Protein AF-A0A1G0Z027-F1 (afdb_monomer)

Secondary structure (DSSP, 8-state):
--PPPP-HHHHHHHHHHHHTTT-TTTTT---SS----TT----PPPGGGHHHHHHHHHHHHHHHTTTS-HHHHHHHHHHHHHHH--SSS-HHHHHHHHHHHHHHHTTPPPPP--GGGHHHHHHHHHHHTT-THHHHHHHHHHHHHHHHHHHHHTT----THHHHHHHHHHHHHHHSTTB-HHHHHHHHT--HHHHHHHHHHHHHTTSEEEES-TTT-EEEE----------

pLDDT: mean 88.72, std 13.77, range [36.31, 98.56]

Structure (mmCIF, N/CA/C/O backbone):
data_AF-A0A1G0Z027-F1
#
_entry.id   AF-A0A1G0Z027-F1
#
loop_
_atom_site.group_PDB
_atom_site.id
_atom_site.type_symbol
_atom_site.label_atom_id
_atom_site.label_alt_id
_atom_site.label_comp_id
_atom_site.label_asym_id
_atom_site.label_entity_id
_atom_site.label_seq_id
_atom_site.pdbx_PDB_ins_code
_atom_site.Cartn_x
_atom_site.Cartn_y
_atom_site.Cartn_z
_atom_site.occupancy
_atom_site.B_iso_or_equiv
_atom_site.auth_seq_id
_atom_site.auth_comp_id
_atom_site.auth_asym_id
_atom_site.auth_atom_id
_atom_site.pdbx_PDB_model_num
ATOM 1 N N . MET A 1 1 ? -16.099 -7.302 -15.327 1.00 45.34 1 MET A N 1
ATOM 2 C CA . MET A 1 1 ? -16.696 -7.605 -14.003 1.00 45.34 1 MET A CA 1
ATOM 3 C C . MET A 1 1 ? -16.958 -6.297 -13.264 1.00 45.34 1 MET A C 1
ATOM 5 O O . MET A 1 1 ? -16.050 -5.482 -13.181 1.00 45.34 1 MET A O 1
ATOM 9 N N . LYS A 1 2 ? -18.174 -6.045 -12.756 1.00 53.00 2 LYS A N 1
ATOM 10 C CA . LYS A 1 2 ? -18.404 -4.915 -11.836 1.00 53.00 2 LYS A CA 1
ATOM 11 C C . LYS A 1 2 ? -17.861 -5.318 -10.467 1.00 53.00 2 LYS A C 1
ATOM 13 O O . LYS A 1 2 ? -18.430 -6.191 -9.820 1.00 53.00 2 LYS A O 1
ATOM 18 N N . HIS A 1 3 ? -16.749 -4.727 -10.047 1.00 69.56 3 HIS A N 1
ATOM 19 C CA . HIS A 1 3 ? -16.228 -4.983 -8.712 1.00 69.56 3 HIS A CA 1
ATOM 20 C C . HIS A 1 3 ? -17.126 -4.330 -7.654 1.00 69.56 3 HIS A C 1
ATOM 22 O O . HIS A 1 3 ? -17.478 -3.158 -7.779 1.00 69.56 3 HIS A O 1
ATOM 28 N N . ARG A 1 4 ? -17.473 -5.081 -6.602 1.00 86.69 4 ARG A N 1
ATOM 29 C CA . ARG A 1 4 ? -18.125 -4.543 -5.398 1.00 86.69 4 ARG A CA 1
ATOM 30 C C . ARG A 1 4 ? -17.244 -3.444 -4.784 1.00 86.69 4 ARG A C 1
ATOM 32 O O . ARG A 1 4 ? -16.017 -3.574 -4.788 1.00 86.69 4 ARG A O 1
ATOM 39 N N . ASN A 1 5 ? -17.859 -2.388 -4.253 1.00 90.38 5 ASN A N 1
ATOM 40 C CA . ASN A 1 5 ? -17.149 -1.320 -3.545 1.00 90.38 5 ASN A CA 1
ATOM 41 C C . ASN A 1 5 ? -16.501 -1.843 -2.255 1.00 90.38 5 ASN A C 1
ATOM 43 O O . ASN A 1 5 ? -17.119 -2.619 -1.526 1.00 90.38 5 ASN A O 1
ATOM 47 N N . VAL A 1 6 ? -15.278 -1.387 -1.976 1.00 93.69 6 VAL A N 1
ATOM 48 C CA . VAL A 1 6 ? -14.582 -1.653 -0.707 1.00 93.69 6 VAL A CA 1
ATOM 49 C C . VAL A 1 6 ? -15.209 -0.795 0.389 1.00 93.69 6 VAL A C 1
ATOM 51 O O . VAL A 1 6 ? -15.387 0.412 0.200 1.00 93.69 6 VAL A O 1
ATOM 54 N N . THR A 1 7 ? -15.546 -1.405 1.524 1.00 96.75 7 THR A N 1
ATOM 55 C CA . THR A 1 7 ? -16.129 -0.721 2.688 1.00 96.75 7 THR A CA 1
ATOM 56 C C . THR A 1 7 ? -15.179 -0.729 3.885 1.00 96.75 7 THR A C 1
ATOM 58 O O . THR A 1 7 ? -14.191 -1.463 3.916 1.00 96.75 7 THR A O 1
ATOM 61 N N . LEU A 1 8 ? -15.489 0.072 4.911 1.00 97.31 8 LEU A N 1
ATOM 62 C CA . LEU A 1 8 ? -14.759 0.019 6.181 1.00 97.31 8 LEU A CA 1
ATOM 63 C C . LEU A 1 8 ? -14.854 -1.370 6.833 1.00 97.31 8 LEU A C 1
ATOM 65 O O . LEU A 1 8 ? -13.859 -1.874 7.341 1.00 97.31 8 LEU A O 1
ATOM 69 N N . ASP A 1 9 ? -16.020 -2.014 6.769 1.00 97.81 9 ASP A N 1
ATOM 70 C CA . ASP A 1 9 ? -16.223 -3.371 7.286 1.00 97.81 9 ASP A CA 1
ATOM 71 C C . ASP A 1 9 ? -15.284 -4.393 6.620 1.00 97.81 9 ASP A C 1
ATOM 73 O O . ASP A 1 9 ? -14.694 -5.225 7.308 1.00 97.81 9 ASP A O 1
ATOM 77 N N . ASP A 1 10 ? -15.037 -4.275 5.310 1.00 97.38 10 ASP A N 1
ATOM 78 C CA . ASP A 1 10 ? -14.064 -5.131 4.620 1.00 97.38 10 ASP A CA 1
ATOM 79 C C . ASP A 1 10 ? -12.645 -4.949 5.198 1.00 97.38 10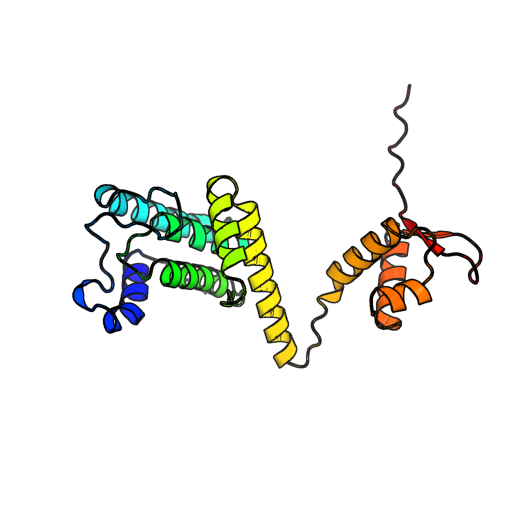 ASP A C 1
ATOM 81 O O . ASP A 1 10 ? -11.927 -5.927 5.415 1.00 97.38 10 ASP A O 1
ATOM 85 N N . VAL A 1 11 ? -12.248 -3.714 5.531 1.00 98.12 11 VAL A N 1
ATOM 86 C CA . VAL A 1 11 ? -10.953 -3.423 6.177 1.00 98.12 11 VAL A CA 1
ATOM 87 C C . VAL A 1 11 ? -10.870 -4.049 7.573 1.00 98.12 11 VAL A C 1
ATOM 89 O O . VAL A 1 11 ? -9.851 -4.655 7.923 1.00 98.12 11 VAL A O 1
ATOM 92 N N . LEU A 1 12 ? -11.933 -3.932 8.374 1.00 98.31 12 LEU A N 1
ATOM 93 C CA . LEU A 1 12 ? -11.998 -4.525 9.713 1.00 98.31 12 LEU A CA 1
ATOM 94 C C . LEU A 1 12 ? -11.931 -6.056 9.644 1.00 98.31 12 LEU A C 1
ATOM 96 O O . LEU A 1 12 ? -11.198 -6.675 10.419 1.00 98.31 12 LEU A O 1
ATOM 100 N N . LYS A 1 13 ? -12.615 -6.667 8.672 1.00 98.06 13 LYS A N 1
ATOM 101 C CA . LYS A 1 13 ? -12.563 -8.110 8.406 1.00 98.06 13 LYS A CA 1
ATOM 102 C C . LYS A 1 13 ? -11.166 -8.563 8.003 1.00 98.06 13 LYS A C 1
ATOM 104 O O . LYS A 1 13 ? -10.668 -9.527 8.577 1.00 98.06 13 LYS A O 1
ATOM 109 N N . ILE A 1 14 ? -10.496 -7.847 7.096 1.00 97.56 14 ILE A N 1
ATOM 110 C CA . ILE A 1 14 ? -9.103 -8.137 6.711 1.00 97.56 14 ILE A CA 1
ATOM 111 C C . ILE A 1 14 ? -8.195 -8.155 7.943 1.00 97.56 14 ILE A C 1
ATOM 113 O O . ILE A 1 14 ? -7.407 -9.086 8.115 1.00 97.56 14 ILE A O 1
ATOM 117 N N . HIS A 1 15 ? -8.313 -7.151 8.815 1.00 98.56 15 HIS A N 1
ATOM 118 C CA . HIS A 1 15 ? -7.546 -7.109 10.056 1.00 98.56 15 HIS A CA 1
ATOM 119 C C . HIS A 1 15 ? -7.887 -8.293 10.975 1.00 98.56 15 HIS A C 1
ATOM 121 O O . HIS A 1 15 ? -6.988 -8.963 11.485 1.00 98.56 15 HIS A O 1
ATOM 127 N N . ASN A 1 16 ? -9.177 -8.599 11.147 1.00 98.06 16 ASN A N 1
ATOM 128 C CA . ASN A 1 16 ? -9.638 -9.693 11.997 1.00 98.06 16 ASN A CA 1
ATOM 129 C C . ASN A 1 16 ? -9.082 -11.060 11.560 1.00 98.06 16 ASN A C 1
ATOM 131 O O . ASN A 1 16 ? -8.617 -11.821 12.411 1.00 98.06 16 ASN A O 1
ATOM 135 N N . LEU A 1 17 ? -9.054 -11.339 10.250 1.00 96.94 17 LEU A N 1
ATOM 136 C CA . LEU A 1 17 ? -8.641 -12.631 9.687 1.00 96.94 17 LEU A CA 1
ATOM 137 C C . LEU A 1 17 ? -7.279 -13.105 10.203 1.00 96.94 17 LEU A C 1
ATOM 139 O O . LEU A 1 17 ? -7.140 -14.272 10.579 1.00 96.94 17 LEU A O 1
ATOM 143 N N . PHE A 1 18 ? -6.287 -12.210 10.242 1.00 96.31 18 PHE A N 1
ATOM 144 C CA . PHE A 1 18 ? -4.947 -12.561 10.710 1.00 96.31 18 PHE A CA 1
ATOM 145 C C . PHE A 1 18 ? -4.710 -12.185 12.174 1.00 96.31 18 PHE A C 1
ATOM 147 O O . PHE A 1 18 ? -3.991 -12.903 12.869 1.00 96.31 18 PHE A O 1
ATOM 154 N N . TYR A 1 19 ? -5.286 -11.081 12.662 1.00 97.50 19 TYR A N 1
ATOM 155 C CA . TYR A 1 19 ? -4.918 -10.543 13.972 1.00 97.50 19 TYR A CA 1
ATOM 156 C C . TYR A 1 19 ? -5.622 -11.246 15.134 1.00 97.50 19 TYR A C 1
ATOM 158 O O . TYR A 1 19 ? -5.083 -11.267 16.237 1.00 97.50 19 TYR A O 1
ATOM 166 N N . ARG A 1 20 ? -6.755 -11.924 14.896 1.00 96.19 20 ARG A N 1
ATOM 167 C CA . ARG A 1 20 ? -7.469 -12.692 15.938 1.00 96.19 20 ARG A CA 1
ATOM 168 C C . ARG A 1 20 ? -6.611 -13.752 16.627 1.00 96.19 20 ARG A C 1
ATOM 170 O O . ARG A 1 20 ? -6.853 -14.060 17.785 1.00 96.19 20 ARG A O 1
ATOM 177 N N . ARG A 1 21 ? -5.609 -14.296 15.923 1.00 93.25 21 ARG A N 1
ATOM 178 C CA . ARG A 1 21 ? -4.657 -15.279 16.471 1.00 93.25 21 ARG A CA 1
ATOM 179 C C . ARG A 1 21 ? -3.616 -14.646 17.395 1.00 93.25 21 ARG A C 1
ATOM 181 O O . ARG A 1 21 ? -3.016 -15.347 18.194 1.00 93.25 21 ARG A O 1
ATOM 188 N N . THR A 1 22 ? -3.380 -13.344 17.252 1.00 94.56 22 THR A N 1
ATOM 189 C CA . THR A 1 22 ? -2.436 -12.579 18.074 1.00 94.56 22 THR A CA 1
ATOM 190 C C . THR A 1 22 ? -3.147 -11.933 19.257 1.00 94.56 22 THR A C 1
ATOM 192 O O . THR A 1 22 ? -2.665 -12.009 20.379 1.00 94.56 22 THR A O 1
ATOM 195 N N . ASN A 1 23 ? -4.293 -11.296 19.017 1.00 95.50 23 ASN A N 1
ATOM 196 C CA . ASN A 1 23 ? -5.105 -10.677 20.054 1.00 95.50 23 ASN A CA 1
ATOM 197 C C . ASN A 1 23 ? -6.571 -10.663 19.608 1.00 95.50 23 ASN A C 1
ATOM 199 O O . ASN A 1 23 ? -6.974 -9.835 18.788 1.00 95.50 23 ASN A O 1
ATOM 203 N N . PHE A 1 24 ? -7.357 -11.591 20.152 1.00 95.38 24 PHE A N 1
ATOM 204 C CA . PHE A 1 24 ? -8.773 -11.747 19.823 1.00 95.38 24 PHE A CA 1
ATOM 205 C C . PHE A 1 24 ? -9.588 -10.486 20.144 1.00 95.38 24 PHE A C 1
ATOM 207 O O . PHE A 1 24 ? -10.377 -10.035 19.316 1.00 95.38 24 PHE A O 1
ATOM 214 N N . GLU A 1 25 ? -9.330 -9.862 21.295 1.00 96.38 25 GLU A N 1
ATOM 215 C CA . GLU A 1 25 ? -10.075 -8.694 21.772 1.00 96.38 25 GLU A CA 1
ATOM 216 C C . GLU A 1 25 ? -9.904 -7.452 20.901 1.00 96.38 25 GLU A C 1
ATOM 218 O O . GLU A 1 25 ? -10.816 -6.635 20.813 1.00 96.38 25 GLU A O 1
ATOM 223 N N . GLN A 1 26 ? -8.756 -7.296 20.245 1.00 96.88 26 GLN A N 1
ATOM 224 C CA . GLN A 1 26 ? -8.439 -6.128 19.416 1.00 96.88 26 GLN A CA 1
ATOM 225 C C . GLN A 1 26 ? -8.595 -6.403 17.908 1.00 96.88 26 GLN A C 1
ATOM 227 O O . GLN A 1 26 ? -8.462 -5.502 17.075 1.00 96.88 26 GLN A O 1
ATOM 232 N N . ALA A 1 27 ? -8.877 -7.647 17.521 1.00 97.44 27 ALA A N 1
ATOM 233 C CA . ALA A 1 27 ? -8.976 -8.053 16.127 1.00 97.44 27 ALA A CA 1
ATOM 234 C C . ALA A 1 27 ? -10.187 -7.430 15.425 1.00 97.44 27 ALA A C 1
ATOM 236 O O . ALA A 1 27 ? -11.334 -7.610 15.823 1.00 97.44 27 ALA A O 1
ATOM 237 N N . GLY A 1 28 ? -9.925 -6.719 14.329 1.00 97.75 28 GLY A N 1
ATOM 238 C CA . GLY A 1 28 ? -10.949 -5.978 13.587 1.00 97.75 28 GLY A CA 1
ATOM 239 C C . GLY A 1 28 ? -11.547 -4.775 14.325 1.00 97.75 28 GLY A C 1
ATOM 240 O O . GLY A 1 28 ? -12.561 -4.257 13.871 1.00 97.75 28 GLY A O 1
ATOM 241 N N . LYS A 1 29 ? -10.949 -4.303 15.429 1.00 97.94 29 LYS A N 1
ATOM 242 C CA . LYS A 1 29 ? -11.433 -3.129 16.174 1.00 97.94 29 LYS A CA 1
ATOM 243 C C . LYS A 1 29 ? -10.509 -1.929 15.985 1.00 97.94 29 LYS A C 1
ATOM 245 O O . LYS A 1 29 ? -9.291 -2.064 16.068 1.00 97.94 29 LYS A O 1
ATOM 250 N N . ILE A 1 30 ? -11.088 -0.754 15.743 1.00 98.12 30 ILE A N 1
ATOM 251 C CA . ILE A 1 30 ? -10.346 0.514 15.694 1.00 98.12 30 ILE A CA 1
ATOM 252 C C . ILE A 1 30 ? -9.829 0.828 17.104 1.00 98.12 30 ILE A C 1
ATOM 254 O O . ILE A 1 30 ? -10.551 0.659 18.086 1.00 98.12 30 ILE A O 1
ATOM 258 N N . ARG A 1 31 ? -8.579 1.284 17.212 1.00 97.50 31 ARG A N 1
ATOM 259 C CA . ARG A 1 31 ? -7.952 1.615 18.494 1.00 97.50 31 ARG A CA 1
ATOM 260 C C . ARG A 1 31 ? -8.659 2.786 19.177 1.00 97.50 31 ARG A C 1
ATOM 262 O O . ARG A 1 31 ? -8.985 3.788 18.544 1.00 97.50 31 ARG A O 1
ATOM 269 N N . THR A 1 32 ? -8.795 2.694 20.493 1.00 96.62 32 THR A N 1
ATOM 270 C CA . THR A 1 32 ? -9.294 3.780 21.352 1.00 96.62 32 THR A CA 1
ATOM 271 C C . THR A 1 32 ? -8.165 4.576 22.008 1.00 96.62 32 THR A C 1
ATOM 273 O O . THR A 1 32 ? -8.372 5.716 22.412 1.00 96.62 32 THR A O 1
ATOM 276 N N . GLY A 1 33 ? -6.959 4.002 22.081 1.00 94.25 33 GLY A N 1
ATOM 277 C CA . GLY A 1 33 ? -5.756 4.636 22.623 1.00 94.25 33 GLY A CA 1
ATOM 278 C C . GLY A 1 33 ? -4.838 5.231 21.552 1.00 94.25 33 GLY A C 1
ATOM 279 O O . GLY A 1 33 ? -4.870 4.844 20.376 1.00 94.25 33 GLY A O 1
ATOM 280 N N . GLN A 1 34 ? -3.993 6.183 21.956 1.00 94.31 34 GLN A N 1
ATOM 281 C CA . GLN A 1 34 ? -2.910 6.686 21.109 1.00 94.31 34 GLN A CA 1
ATOM 282 C C . GLN A 1 34 ? -1.823 5.616 20.961 1.00 94.31 34 GLN A C 1
ATOM 284 O O . GLN A 1 34 ? -1.465 4.956 21.931 1.00 94.31 34 GLN A O 1
ATOM 289 N N . VAL A 1 35 ? -1.283 5.467 19.752 1.00 92.62 35 VAL A N 1
ATOM 290 C CA . VAL A 1 35 ? -0.163 4.559 19.465 1.00 92.62 35 VAL A CA 1
ATOM 291 C C . VAL A 1 35 ? 0.984 5.322 18.818 1.00 92.62 35 VAL A C 1
ATOM 293 O O . VAL A 1 35 ? 0.792 6.419 18.283 1.00 92.62 35 VAL A O 1
ATOM 296 N N . PHE A 1 36 ? 2.175 4.733 18.877 1.00 86.62 36 PHE A N 1
ATOM 297 C CA . PHE A 1 36 ? 3.412 5.312 18.366 1.00 86.62 36 PHE A CA 1
ATOM 298 C C . PHE A 1 36 ? 4.148 4.282 17.515 1.00 86.62 36 PHE A C 1
ATOM 300 O O . PHE A 1 36 ? 4.157 3.092 17.828 1.00 86.62 36 PHE A O 1
ATOM 307 N N . ILE A 1 37 ? 4.775 4.742 16.436 1.00 80.31 37 ILE A N 1
ATOM 308 C CA . ILE A 1 37 ? 5.599 3.890 15.582 1.00 80.31 37 ILE A CA 1
ATOM 309 C C . ILE A 1 37 ? 7.028 3.956 16.112 1.00 80.31 37 ILE A C 1
ATOM 311 O O . ILE A 1 37 ? 7.651 5.015 16.088 1.00 80.31 37 ILE A O 1
ATOM 315 N N . SER A 1 38 ? 7.552 2.822 16.578 1.00 69.19 38 SER A N 1
ATOM 316 C CA . SER A 1 38 ? 8.936 2.743 17.052 1.00 69.19 38 SER A CA 1
ATOM 317 C C . SER A 1 38 ? 9.918 3.178 15.957 1.00 69.19 38 SER A C 1
ATOM 319 O O . SER A 1 38 ? 9.835 2.711 14.819 1.00 69.19 38 SER A O 1
ATOM 321 N N . GLY A 1 39 ? 10.827 4.092 16.302 1.00 64.81 39 GLY A N 1
ATOM 322 C CA . GLY A 1 39 ? 11.858 4.610 15.399 1.00 64.81 39 GLY A CA 1
ATOM 323 C C . GLY A 1 39 ? 11.394 5.667 14.392 1.00 64.81 39 GLY A C 1
ATOM 324 O O . GLY A 1 39 ? 12.228 6.167 13.646 1.00 64.81 39 GLY A O 1
ATOM 325 N N . ASN A 1 40 ? 10.111 6.048 14.372 1.00 64.88 40 ASN A N 1
ATOM 326 C CA . ASN A 1 40 ? 9.601 7.086 13.476 1.00 64.88 40 ASN A CA 1
ATOM 327 C C . ASN A 1 40 ? 9.111 8.304 14.276 1.00 64.88 40 ASN A C 1
ATOM 329 O O . ASN A 1 40 ? 8.455 8.167 15.306 1.00 64.88 40 ASN A O 1
ATOM 333 N N . ARG A 1 41 ? 9.424 9.514 13.799 1.00 62.81 41 ARG A N 1
ATOM 334 C CA . ARG A 1 41 ? 9.093 10.785 14.474 1.00 62.81 41 ARG A CA 1
ATOM 335 C C . ARG A 1 41 ? 7.702 11.321 14.116 1.00 62.81 41 ARG A C 1
ATOM 337 O O . ARG A 1 41 ? 7.344 12.418 14.540 1.00 62.81 41 ARG A O 1
ATOM 344 N N . TYR A 1 42 ? 6.929 10.595 13.309 1.00 72.81 42 TYR A N 1
ATOM 345 C CA . TYR A 1 42 ? 5.622 11.060 12.856 1.00 72.81 42 TYR A CA 1
ATOM 346 C C . TYR A 1 42 ? 4.538 10.944 13.935 1.00 72.81 42 TYR A C 1
ATOM 348 O O . TYR A 1 42 ? 4.375 9.912 14.590 1.00 72.81 42 TYR A O 1
ATOM 356 N N . LYS A 1 43 ? 3.740 12.009 14.066 1.00 83.00 43 LYS A N 1
ATOM 357 C CA . LYS A 1 43 ? 2.595 12.060 14.973 1.00 83.00 43 LYS A CA 1
ATOM 358 C C . LYS A 1 43 ? 1.359 11.472 14.297 1.00 83.00 43 LYS A C 1
ATOM 360 O O . LYS A 1 43 ? 0.751 12.109 13.444 1.00 83.00 43 LYS A O 1
ATOM 365 N N . LEU A 1 44 ? 0.972 10.276 14.733 1.00 91.19 44 LEU A N 1
ATOM 366 C CA . LEU A 1 44 ? -0.254 9.620 14.286 1.00 91.19 44 LEU A CA 1
ATOM 367 C C . LEU A 1 44 ? -1.521 10.377 14.733 1.00 91.19 44 LEU A C 1
ATOM 369 O O . LEU A 1 44 ? -1.511 11.000 15.803 1.00 91.19 44 LEU A O 1
ATOM 373 N N . PRO A 1 45 ? -2.632 10.262 13.977 1.00 93.50 45 PRO A N 1
ATOM 374 C CA . PRO A 1 45 ? -3.936 10.802 14.357 1.00 93.50 45 PRO A CA 1
ATOM 375 C C . PRO A 1 45 ? -4.381 10.435 15.772 1.00 93.50 45 PRO A C 1
ATOM 377 O O . PRO A 1 45 ? -4.093 9.333 16.253 1.00 93.50 45 PRO A O 1
ATOM 380 N N . LYS A 1 46 ? -5.153 11.317 16.416 1.00 96.50 46 LYS A N 1
ATOM 381 C CA . LYS A 1 46 ? -5.805 10.980 17.685 1.00 96.50 46 LYS A CA 1
ATOM 382 C C . LYS A 1 46 ? -6.930 9.966 17.439 1.00 96.50 46 LYS A C 1
ATOM 384 O O . LYS A 1 46 ? -7.555 10.019 16.380 1.00 96.50 46 LYS A O 1
ATOM 389 N N . PRO A 1 47 ? -7.253 9.088 18.408 1.00 96.88 47 PRO A N 1
ATOM 390 C CA . PRO A 1 47 ? -8.358 8.134 18.281 1.00 96.88 47 PRO A CA 1
ATOM 391 C C . PRO A 1 47 ? -9.689 8.783 17.883 1.00 96.88 47 PRO A C 1
ATOM 393 O O . PRO A 1 47 ? -10.399 8.252 17.036 1.00 96.88 47 PRO A O 1
ATOM 396 N N . ALA A 1 48 ? -9.979 9.971 18.426 1.00 97.31 48 ALA A N 1
ATOM 397 C CA . ALA A 1 48 ? -11.191 10.733 18.120 1.00 97.31 48 ALA A CA 1
ATOM 398 C C . ALA A 1 48 ? -11.311 11.143 16.637 1.00 97.31 48 ALA A C 1
ATOM 400 O O . ALA A 1 48 ? -12.421 11.306 16.137 1.00 97.31 48 ALA A O 1
ATOM 401 N N . ASP A 1 49 ? -10.190 11.265 15.918 1.00 97.56 49 ASP A N 1
ATOM 402 C CA . ASP A 1 49 ? -10.176 11.653 14.504 1.00 97.56 49 ASP A CA 1
ATOM 403 C C . ASP A 1 49 ? -10.319 10.446 13.559 1.00 97.56 49 ASP A C 1
ATOM 405 O O . ASP A 1 49 ? -10.614 10.617 12.373 1.00 97.56 49 ASP A O 1
ATOM 409 N N . LEU A 1 50 ? -10.104 9.220 14.058 1.00 97.81 50 LEU A N 1
ATOM 410 C CA . LEU A 1 50 ? -10.064 8.007 13.235 1.00 97.81 50 LEU A CA 1
ATOM 411 C C . LEU A 1 50 ? -11.369 7.729 12.484 1.00 97.81 50 LEU A C 1
ATOM 413 O O . LEU A 1 50 ? -11.265 7.422 11.295 1.00 97.81 50 LEU A O 1
ATOM 417 N N . PRO A 1 51 ? -12.575 7.860 13.083 1.00 97.38 51 PRO A N 1
ATOM 418 C CA . PRO A 1 51 ? -13.816 7.617 12.351 1.00 97.38 51 PRO A CA 1
ATOM 419 C C . PRO A 1 51 ? -13.916 8.486 11.094 1.00 97.38 51 PRO A C 1
ATOM 421 O O . PRO A 1 51 ? -14.120 7.974 9.997 1.00 97.38 51 PRO A O 1
ATOM 424 N N . LYS A 1 52 ? -13.653 9.793 11.228 1.00 97.75 52 LYS A N 1
ATOM 425 C CA . LYS A 1 52 ? -13.687 10.736 10.103 1.00 97.75 52 LYS A CA 1
ATOM 426 C C . LYS A 1 52 ? -12.617 10.419 9.059 1.00 97.75 52 LYS A C 1
ATOM 428 O O . LYS A 1 52 ? -12.898 10.453 7.864 1.00 97.75 52 LYS A O 1
ATOM 433 N N . GLN A 1 53 ? -11.391 10.109 9.483 1.00 98.12 53 GLN A N 1
ATOM 434 C CA . GLN A 1 53 ? -10.305 9.795 8.551 1.00 98.12 53 GLN A CA 1
ATOM 435 C C . GLN A 1 53 ? -10.543 8.499 7.776 1.00 98.12 53 GLN A C 1
ATOM 437 O O . GLN A 1 53 ? -10.235 8.441 6.587 1.00 98.12 53 GLN A O 1
ATOM 442 N N . LEU A 1 54 ? -11.118 7.483 8.419 1.00 98.38 54 LEU A N 1
ATOM 443 C CA . LEU A 1 54 ? -11.470 6.222 7.774 1.00 98.38 54 LEU A CA 1
ATOM 444 C C . LEU A 1 54 ? -12.610 6.399 6.772 1.00 98.38 54 LEU A C 1
ATOM 446 O O . LEU A 1 54 ? -12.492 5.901 5.657 1.00 98.38 54 LEU A O 1
ATOM 450 N N . THR A 1 55 ? -13.655 7.158 7.115 1.00 97.81 55 THR A N 1
ATOM 451 C CA . THR A 1 55 ? -14.719 7.512 6.162 1.00 97.81 55 THR A CA 1
ATOM 452 C C . THR A 1 55 ? -14.139 8.231 4.946 1.00 97.81 55 THR A C 1
ATOM 454 O O . THR A 1 55 ? -14.301 7.767 3.820 1.00 97.81 55 THR A O 1
ATOM 457 N N . ASN A 1 56 ? -13.338 9.278 5.170 1.00 98.31 56 ASN A N 1
ATOM 458 C CA . ASN A 1 56 ? -12.687 10.020 4.089 1.00 98.31 56 ASN A CA 1
ATOM 459 C C . ASN A 1 56 ? -11.785 9.131 3.218 1.00 98.31 56 ASN A C 1
ATOM 461 O O . ASN A 1 56 ? -11.694 9.337 2.007 1.00 98.31 56 ASN A O 1
ATOM 465 N N . PHE A 1 57 ? -11.095 8.160 3.821 1.00 98.44 57 PHE A N 1
ATOM 466 C CA . PHE A 1 57 ? -10.260 7.206 3.101 1.00 98.44 57 PHE A CA 1
ATOM 467 C C . PHE A 1 57 ? -11.084 6.282 2.205 1.00 98.44 57 PHE A C 1
ATOM 469 O O . PHE A 1 57 ? -10.709 6.098 1.049 1.00 98.44 57 PHE A O 1
ATOM 476 N N . ILE A 1 58 ? -12.197 5.735 2.700 1.00 98.12 58 ILE A N 1
ATOM 477 C CA . ILE A 1 58 ? -13.085 4.873 1.909 1.00 98.12 58 ILE A CA 1
ATOM 478 C C . ILE A 1 58 ? -13.717 5.661 0.755 1.00 98.12 58 ILE A C 1
ATOM 480 O O . ILE A 1 58 ? -13.675 5.204 -0.388 1.00 98.12 58 ILE A O 1
ATOM 484 N N . ASP A 1 59 ? -14.202 6.875 1.014 1.00 97.12 59 ASP A N 1
ATOM 485 C CA . ASP A 1 59 ? -14.782 7.739 -0.020 1.00 97.12 59 ASP A CA 1
ATOM 486 C C . ASP A 1 59 ? -13.751 8.134 -1.081 1.00 97.12 59 ASP A C 1
ATOM 488 O O . ASP A 1 59 ? -14.055 8.236 -2.272 1.00 97.12 59 ASP A O 1
ATOM 492 N N . TRP A 1 60 ? -12.508 8.392 -0.667 1.00 98.00 60 TRP A N 1
ATOM 493 C CA . TRP A 1 60 ? -11.402 8.633 -1.589 1.00 98.00 60 TRP A CA 1
ATOM 494 C C . TRP A 1 60 ? -11.066 7.378 -2.402 1.00 98.00 60 TRP A C 1
ATOM 496 O O . TRP A 1 60 ? -10.948 7.479 -3.620 1.00 98.00 60 TRP A O 1
ATOM 506 N N . PHE A 1 61 ? -10.972 6.206 -1.765 1.00 97.00 61 PHE A N 1
ATOM 507 C CA . PHE A 1 61 ? -10.677 4.937 -2.433 1.00 97.00 61 PHE A CA 1
ATOM 508 C C . PHE A 1 61 ? -11.661 4.702 -3.582 1.00 97.00 61 PHE A C 1
ATOM 510 O O . PHE A 1 61 ? -11.251 4.493 -4.721 1.00 97.00 61 PHE A O 1
ATOM 517 N N . GLN A 1 62 ? -12.961 4.792 -3.296 1.00 94.19 62 GLN A N 1
ATOM 518 C CA . GLN A 1 62 ? -14.019 4.499 -4.265 1.00 94.19 62 GLN A CA 1
ATOM 519 C C . GLN A 1 62 ? -14.036 5.482 -5.443 1.00 94.19 62 GLN A C 1
ATOM 521 O O . GLN A 1 62 ? -14.289 5.079 -6.577 1.00 94.19 62 GLN A O 1
ATOM 526 N N . ARG A 1 63 ? -13.742 6.766 -5.199 1.00 94.94 63 ARG A N 1
ATOM 527 C CA . ARG A 1 63 ? -13.698 7.787 -6.257 1.00 94.94 63 ARG A CA 1
ATOM 528 C C . ARG A 1 63 ? -12.428 7.711 -7.096 1.00 94.94 63 ARG A C 1
ATOM 530 O O . ARG A 1 63 ? -12.487 7.927 -8.301 1.00 94.94 63 ARG A O 1
ATOM 537 N N . SER A 1 64 ? -11.284 7.439 -6.473 1.00 95.69 64 SER A N 1
ATOM 538 C CA . SER A 1 64 ? -9.980 7.496 -7.137 1.00 95.69 64 SER A CA 1
ATOM 539 C C . SER A 1 64 ? -9.587 6.206 -7.852 1.00 95.69 64 SER A C 1
ATOM 541 O O . SER A 1 64 ? -8.744 6.277 -8.743 1.00 95.69 64 SER A O 1
ATOM 543 N N . GLU A 1 65 ? -10.213 5.066 -7.534 1.00 93.38 65 GLU A N 1
ATOM 544 C CA . GLU A 1 65 ? -9.876 3.748 -8.102 1.00 93.38 65 GLU A CA 1
ATOM 545 C C . GLU A 1 65 ? -9.838 3.732 -9.639 1.00 93.38 65 GLU A C 1
ATOM 547 O O . GLU A 1 65 ? -9.016 3.037 -10.225 1.00 93.38 65 GLU A O 1
ATOM 552 N N . ARG A 1 66 ? -10.698 4.516 -10.301 1.00 90.56 66 ARG A N 1
ATOM 553 C CA . ARG A 1 66 ? -10.773 4.590 -11.773 1.00 90.56 66 ARG A CA 1
ATOM 554 C C . ARG A 1 66 ? -10.147 5.843 -12.383 1.00 90.56 66 ARG A C 1
ATOM 556 O O . ARG A 1 66 ? -10.192 5.999 -13.598 1.00 90.56 66 ARG A O 1
ATOM 563 N N . LEU A 1 67 ? -9.627 6.750 -11.559 1.00 94.81 67 LEU A N 1
ATOM 564 C CA . LEU A 1 67 ? -9.092 8.041 -12.011 1.00 94.81 67 LEU A CA 1
ATOM 565 C C . LEU A 1 67 ? -7.567 8.052 -12.094 1.00 94.81 67 LEU A C 1
ATOM 567 O O . LEU A 1 67 ? -7.001 8.844 -12.839 1.00 94.81 67 LEU A O 1
ATOM 571 N N . LEU A 1 68 ? -6.90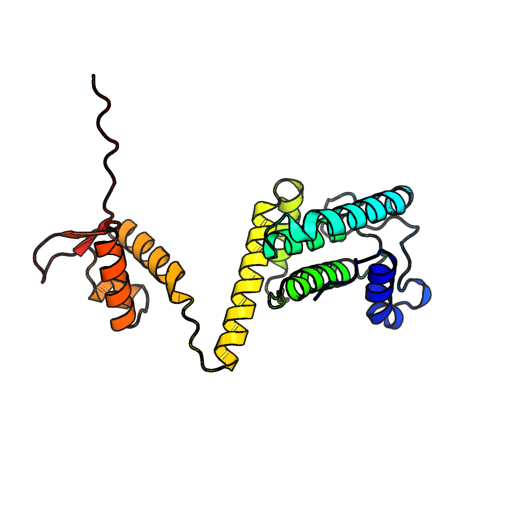9 7.207 -11.306 1.00 95.69 68 LEU A N 1
ATOM 572 C CA . LEU A 1 68 ? -5.456 7.144 -11.210 1.00 95.69 68 LEU A CA 1
ATOM 573 C C . LEU A 1 68 ? -4.922 5.906 -11.925 1.00 95.69 68 LEU A C 1
ATOM 575 O O . LEU A 1 68 ? -5.627 4.906 -12.073 1.00 95.69 68 LEU A O 1
ATOM 579 N N . HIS A 1 69 ? -3.648 5.945 -12.320 1.00 97.00 69 HIS A N 1
ATOM 580 C CA . HIS A 1 69 ? -2.986 4.747 -12.826 1.00 97.00 69 HIS A CA 1
ATOM 581 C C . HIS A 1 69 ? -3.007 3.650 -11.739 1.00 97.00 69 HIS A C 1
ATOM 583 O O . HIS A 1 69 ? -2.689 3.955 -10.587 1.00 97.00 69 HIS A O 1
ATOM 589 N N . PRO A 1 70 ? -3.320 2.374 -12.041 1.00 97.75 70 PRO A N 1
ATOM 590 C CA . PRO A 1 70 ? -3.539 1.345 -11.014 1.00 97.75 70 PRO A CA 1
ATOM 591 C C . PRO A 1 70 ? -2.400 1.167 -10.004 1.00 97.75 70 PRO A C 1
ATOM 593 O O . PRO A 1 70 ? -2.635 1.036 -8.804 1.00 97.75 70 PRO A O 1
ATOM 596 N N . VAL A 1 71 ? -1.153 1.224 -10.478 1.00 97.75 71 VAL A N 1
ATOM 597 C CA . VAL A 1 71 ? 0.042 1.129 -9.621 1.00 97.75 71 VAL A CA 1
ATOM 598 C C . VAL A 1 71 ? 0.188 2.351 -8.707 1.00 97.75 71 VAL A C 1
ATOM 600 O O . VAL A 1 71 ? 0.542 2.214 -7.537 1.00 97.75 71 VAL A O 1
ATOM 603 N N . GLU A 1 72 ? -0.123 3.544 -9.217 1.00 97.75 72 GLU A N 1
ATOM 604 C CA . GLU A 1 72 ? -0.115 4.776 -8.425 1.00 97.75 72 GLU A CA 1
ATOM 605 C C . GLU A 1 72 ? -1.236 4.746 -7.381 1.00 97.75 72 GLU A C 1
ATOM 607 O O . GLU A 1 72 ? -0.995 5.002 -6.201 1.00 97.75 72 GLU A O 1
ATOM 612 N N . PHE A 1 73 ? -2.446 4.356 -7.790 1.00 98.25 73 PHE A N 1
ATOM 613 C CA . PHE A 1 73 ? -3.582 4.188 -6.894 1.00 98.25 73 PHE A CA 1
ATOM 614 C C . PHE A 1 73 ? -3.251 3.224 -5.751 1.00 98.25 73 PHE A C 1
ATOM 616 O O . PHE A 1 73 ? -3.426 3.578 -4.586 1.00 98.25 73 PHE A O 1
ATOM 623 N N . ALA A 1 74 ? -2.698 2.048 -6.057 1.00 98.44 74 ALA A N 1
ATOM 624 C CA . ALA A 1 74 ? -2.302 1.062 -5.057 1.00 98.44 74 ALA A CA 1
ATOM 625 C C . ALA A 1 74 ? -1.262 1.614 -4.064 1.00 98.44 74 ALA A C 1
ATOM 627 O O . ALA A 1 74 ? -1.397 1.419 -2.851 1.00 98.44 74 ALA A O 1
ATOM 628 N N . ALA A 1 75 ? -0.258 2.349 -4.550 1.00 98.06 75 ALA A N 1
ATOM 629 C CA . ALA A 1 75 ? 0.730 2.996 -3.692 1.00 98.06 75 ALA A CA 1
ATOM 630 C C . ALA A 1 75 ? 0.082 4.032 -2.755 1.00 98.06 75 ALA A C 1
ATOM 632 O O . ALA A 1 75 ? 0.343 4.037 -1.550 1.00 98.06 75 ALA A O 1
ATOM 633 N N . LEU A 1 76 ? -0.828 4.863 -3.266 1.00 97.94 76 LEU A N 1
ATOM 634 C CA . LEU A 1 76 ? -1.541 5.851 -2.454 1.00 97.94 76 LEU A CA 1
ATOM 635 C C . LEU A 1 76 ? -2.502 5.206 -1.448 1.00 97.94 76 LEU A C 1
ATOM 637 O O . LEU A 1 76 ? -2.613 5.696 -0.325 1.00 97.94 76 LEU A O 1
ATOM 641 N N . VAL A 1 77 ? -3.156 4.096 -1.805 1.00 98.38 77 VAL A N 1
ATOM 642 C CA . VAL A 1 77 ? -3.979 3.290 -0.887 1.00 98.38 77 VAL A CA 1
ATOM 643 C C . VAL A 1 77 ? -3.139 2.837 0.302 1.00 98.38 77 VAL A C 1
ATOM 645 O O . VAL A 1 77 ? -3.520 3.075 1.450 1.00 98.38 77 VAL A O 1
ATOM 648 N N . HIS A 1 78 ? -1.973 2.243 0.036 1.00 97.94 78 HIS A N 1
ATOM 649 C CA . HIS A 1 78 ? -1.048 1.812 1.079 1.00 97.94 78 HIS A CA 1
ATOM 650 C C . HIS A 1 78 ? -0.643 2.982 1.982 1.00 97.94 78 HIS A C 1
ATOM 652 O O . HIS A 1 78 ? -0.755 2.912 3.208 1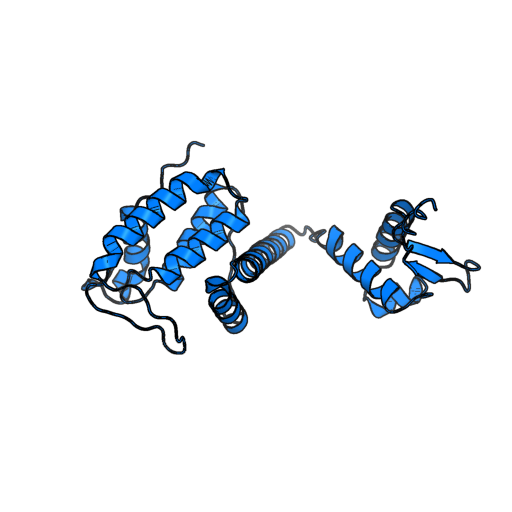.00 97.94 78 HIS A O 1
ATOM 658 N N . GLN A 1 79 ? -0.140 4.053 1.367 1.00 95.69 79 GLN A N 1
ATOM 659 C CA . GLN A 1 79 ? 0.410 5.209 2.060 1.00 95.69 79 GLN A CA 1
ATOM 660 C C . GLN A 1 79 ? -0.638 5.893 2.946 1.00 95.69 79 GLN A C 1
ATOM 662 O O . GLN A 1 79 ? -0.397 6.131 4.128 1.00 95.69 79 GLN A O 1
ATOM 667 N N . LYS A 1 80 ? -1.817 6.195 2.394 1.00 96.56 80 LYS A N 1
ATOM 668 C CA . LYS A 1 80 ? -2.886 6.861 3.144 1.00 96.56 80 LYS A CA 1
ATOM 669 C C . LYS A 1 80 ? -3.335 6.003 4.319 1.00 96.56 80 LYS A C 1
ATOM 671 O O . LYS A 1 80 ? -3.456 6.515 5.428 1.00 96.56 80 LYS A O 1
ATOM 676 N N . PHE A 1 81 ? -3.513 4.698 4.110 1.00 97.94 81 PHE A N 1
ATOM 677 C CA . PHE A 1 81 ? -3.957 3.804 5.173 1.00 97.94 81 PHE A CA 1
ATOM 678 C C . PHE A 1 81 ? -2.941 3.697 6.319 1.00 97.94 81 PHE A C 1
ATOM 680 O O . PHE A 1 81 ? -3.311 3.786 7.492 1.00 97.94 81 PHE A O 1
ATOM 687 N N . VAL A 1 82 ? -1.649 3.541 6.002 1.00 94.94 82 VAL A N 1
ATOM 688 C CA . VAL A 1 82 ? -0.614 3.374 7.035 1.00 94.94 82 VAL A CA 1
ATOM 689 C C . VAL A 1 82 ? -0.428 4.631 7.894 1.00 94.94 82 VAL A C 1
ATOM 691 O O . VAL A 1 82 ? -0.053 4.499 9.060 1.00 94.94 82 VAL A O 1
ATOM 694 N N . PHE A 1 83 ? -0.739 5.819 7.361 1.00 93.62 83 PHE A N 1
ATOM 695 C CA . PHE A 1 83 ? -0.711 7.084 8.107 1.00 93.62 83 PHE A CA 1
ATOM 696 C C . PHE A 1 83 ? -1.949 7.316 8.980 1.00 93.62 83 PHE A C 1
ATOM 698 O O . PHE A 1 83 ? -1.823 7.931 10.036 1.00 93.62 83 PHE A O 1
ATOM 705 N N . ILE A 1 84 ? -3.117 6.777 8.608 1.00 96.69 84 ILE A N 1
ATOM 706 C CA . ILE A 1 84 ? -4.295 6.765 9.496 1.00 96.69 84 ILE A CA 1
ATOM 707 C C . ILE A 1 84 ? -4.016 5.879 10.717 1.00 96.69 84 ILE A C 1
ATOM 709 O O . ILE A 1 84 ? -4.329 6.247 11.851 1.00 96.69 84 ILE A O 1
ATOM 713 N N . HIS A 1 85 ? -3.379 4.726 10.483 1.00 96.50 85 HIS A N 1
ATOM 714 C CA . HIS A 1 85 ? -2.929 3.792 11.518 1.00 96.50 85 HIS A CA 1
ATOM 715 C C . HIS A 1 85 ? -4.041 3.422 12.527 1.00 96.50 85 HIS A C 1
ATOM 717 O O . HIS A 1 85 ? -3.909 3.680 13.731 1.00 96.50 85 HIS A O 1
ATOM 723 N N . PRO A 1 86 ? -5.182 2.880 12.052 1.00 98.00 86 PRO A N 1
ATOM 724 C CA . PRO A 1 86 ? -6.394 2.753 12.860 1.00 98.00 86 PRO A CA 1
ATOM 725 C C . PRO A 1 86 ? -6.370 1.617 13.889 1.00 98.00 86 PRO A C 1
ATOM 727 O O . PRO A 1 86 ? -7.239 1.583 14.753 1.00 98.00 86 PRO A O 1
ATOM 730 N N . PHE A 1 87 ? -5.423 0.684 13.817 1.00 98.12 87 PHE A N 1
ATOM 731 C CA . PHE A 1 87 ? -5.353 -0.480 14.705 1.00 98.12 87 PHE A CA 1
ATOM 732 C C . PHE A 1 87 ? -4.231 -0.347 15.736 1.00 98.12 87 PHE A C 1
ATOM 734 O O . PHE A 1 87 ? -3.283 0.414 15.534 1.00 98.12 87 PHE A O 1
ATOM 741 N N . VAL A 1 88 ? -4.315 -1.112 16.828 1.00 96.19 88 VAL A N 1
ATOM 742 C CA . VAL A 1 88 ? -3.256 -1.166 17.856 1.00 96.19 88 VAL A CA 1
ATOM 743 C C . VAL A 1 88 ? -1.944 -1.763 17.325 1.00 96.19 88 VAL A C 1
ATOM 745 O O . VAL A 1 88 ? -0.870 -1.320 17.711 1.00 96.19 88 VAL A O 1
ATOM 748 N N . ASP A 1 89 ? -2.037 -2.721 16.400 1.00 96.00 89 ASP A N 1
ATOM 749 C CA . ASP A 1 89 ? -0.946 -3.296 15.606 1.00 96.00 89 ASP A CA 1
ATOM 750 C C . ASP A 1 89 ? -1.548 -3.847 14.293 1.00 96.00 89 ASP A C 1
ATOM 752 O O . ASP A 1 89 ? -2.755 -3.806 14.085 1.00 96.00 89 ASP A O 1
ATOM 756 N N . GLY A 1 90 ? -0.728 -4.320 13.353 1.00 96.19 90 GLY A N 1
ATOM 757 C CA . GLY A 1 90 ? -1.186 -4.939 12.110 1.00 96.19 90 GLY A CA 1
ATOM 758 C C . GLY A 1 90 ? -1.425 -3.952 10.969 1.00 96.19 90 GLY A C 1
ATOM 759 O O . GLY A 1 90 ? -1.623 -4.383 9.833 1.00 96.19 90 GLY A O 1
ATOM 760 N N . ASN A 1 91 ? -1.300 -2.644 11.212 1.00 96.75 91 ASN A N 1
ATOM 761 C CA . ASN A 1 91 ? -1.547 -1.587 10.223 1.00 96.75 91 ASN A CA 1
ATOM 762 C C . ASN A 1 91 ? -0.748 -1.771 8.927 1.00 96.75 91 ASN A C 1
ATOM 764 O O . ASN A 1 91 ? -1.310 -1.695 7.839 1.00 96.75 91 ASN A O 1
ATOM 768 N N . GLY A 1 92 ? 0.546 -2.093 9.022 1.00 95.75 92 GLY A N 1
ATOM 769 C CA . GLY A 1 92 ? 1.370 -2.341 7.835 1.00 95.75 92 GLY A CA 1
ATOM 770 C C . GLY A 1 92 ? 0.942 -3.585 7.045 1.00 95.75 92 GLY A C 1
ATOM 771 O O . GLY A 1 92 ? 1.052 -3.601 5.822 1.00 95.75 92 GLY A O 1
ATOM 772 N N . ARG A 1 93 ? 0.435 -4.628 7.721 1.00 97.12 93 ARG A N 1
ATOM 773 C CA . ARG A 1 93 ? -0.088 -5.837 7.060 1.00 97.12 93 ARG A CA 1
ATOM 774 C C . ARG A 1 93 ? -1.367 -5.506 6.294 1.00 97.12 93 ARG A C 1
ATOM 776 O O . ARG A 1 93 ? -1.458 -5.837 5.118 1.00 97.12 93 ARG A O 1
ATOM 783 N N . VAL A 1 94 ? -2.294 -4.778 6.917 1.00 98.38 94 VAL A N 1
ATOM 784 C CA . VAL A 1 94 ? -3.531 -4.324 6.262 1.00 98.38 94 VAL A CA 1
ATOM 785 C C . VAL A 1 94 ? -3.228 -3.379 5.097 1.00 98.38 94 VAL A C 1
ATOM 787 O O . VAL A 1 94 ? -3.774 -3.578 4.019 1.00 98.38 94 VAL A O 1
ATOM 790 N N . ALA A 1 95 ? -2.306 -2.422 5.254 1.00 98.00 95 ALA A N 1
ATOM 791 C CA . ALA A 1 95 ? -1.914 -1.504 4.180 1.00 98.00 95 ALA A CA 1
ATOM 792 C C . ALA A 1 95 ? -1.432 -2.250 2.922 1.00 98.00 95 ALA A C 1
ATOM 794 O O . ALA A 1 95 ? -1.870 -1.945 1.814 1.00 98.00 95 ALA A O 1
ATOM 795 N N . ARG A 1 96 ? -0.581 -3.273 3.088 1.00 98.19 96 ARG A N 1
ATOM 796 C CA . ARG A 1 96 ? -0.113 -4.124 1.979 1.00 98.19 96 ARG A CA 1
ATOM 797 C C . ARG A 1 96 ? -1.222 -4.983 1.377 1.00 98.19 96 ARG A C 1
ATOM 799 O O . ARG A 1 96 ? -1.244 -5.171 0.165 1.00 98.19 96 ARG A O 1
ATOM 806 N N . LEU A 1 97 ? -2.146 -5.487 2.195 1.00 98.31 97 LEU A N 1
ATOM 807 C CA . LEU A 1 97 ? -3.299 -6.245 1.702 1.00 98.31 97 LEU A CA 1
ATOM 808 C C . LEU A 1 97 ? -4.246 -5.358 0.882 1.00 98.31 97 LEU A C 1
ATOM 810 O O . LEU A 1 97 ? -4.669 -5.772 -0.190 1.00 98.31 97 LEU A O 1
ATOM 814 N N . LEU A 1 98 ? -4.521 -4.127 1.324 1.00 98.38 98 LEU A N 1
ATOM 815 C CA . LEU A 1 98 ? -5.349 -3.169 0.580 1.00 98.38 98 LEU A CA 1
ATOM 816 C C . LEU A 1 98 ? -4.678 -2.704 -0.719 1.00 98.38 98 LEU A C 1
ATOM 818 O O . LEU A 1 98 ? -5.340 -2.611 -1.748 1.00 98.38 98 LEU A O 1
ATOM 822 N N . MET A 1 99 ? -3.366 -2.468 -0.690 1.00 98.56 99 MET A N 1
ATOM 823 C CA . MET A 1 99 ? -2.561 -2.188 -1.883 1.00 98.56 99 MET A CA 1
ATOM 824 C C . MET A 1 99 ? -2.691 -3.300 -2.927 1.00 98.56 99 MET A C 1
ATOM 826 O O . MET A 1 99 ? -3.000 -3.038 -4.085 1.00 98.56 99 MET A O 1
ATOM 830 N N . ASN A 1 100 ? -2.490 -4.552 -2.511 1.00 98.44 100 ASN A N 1
ATOM 831 C CA . ASN A 1 100 ? -2.571 -5.695 -3.414 1.00 98.44 100 ASN A CA 1
ATOM 832 C C . ASN A 1 100 ? -4.006 -5.978 -3.865 1.00 98.44 100 ASN A C 1
ATOM 834 O O . ASN A 1 100 ? -4.205 -6.374 -5.006 1.00 98.44 100 ASN A O 1
ATOM 838 N N . LEU A 1 101 ? -5.011 -5.709 -3.028 1.00 97.19 101 LEU A N 1
ATOM 839 C CA . LEU A 1 101 ? -6.410 -5.741 -3.448 1.00 97.19 101 LEU A CA 1
ATOM 840 C C . LEU A 1 101 ? -6.667 -4.743 -4.586 1.00 97.19 101 LEU A C 1
ATOM 842 O O . LEU A 1 101 ? -7.316 -5.107 -5.563 1.00 97.19 101 LEU A O 1
ATOM 846 N N . ALA A 1 102 ? -6.147 -3.517 -4.488 1.00 97.44 102 ALA A N 1
ATOM 847 C CA . ALA A 1 102 ? -6.276 -2.513 -5.543 1.00 97.44 102 ALA A CA 1
ATOM 848 C C . ALA A 1 102 ? -5.603 -2.957 -6.857 1.00 97.44 102 ALA A C 1
ATOM 850 O O . ALA A 1 102 ? -6.217 -2.847 -7.916 1.00 97.44 102 ALA A O 1
ATOM 851 N N . LEU A 1 103 ? -4.392 -3.528 -6.792 1.00 97.94 103 LEU A N 1
ATOM 852 C CA . LEU A 1 103 ? -3.699 -4.082 -7.968 1.00 97.94 103 LEU A CA 1
ATOM 853 C C . LEU A 1 103 ? -4.502 -5.214 -8.623 1.00 97.94 103 LEU A C 1
ATOM 855 O O . LEU A 1 103 ? -4.790 -5.159 -9.818 1.00 97.94 103 LEU A O 1
ATOM 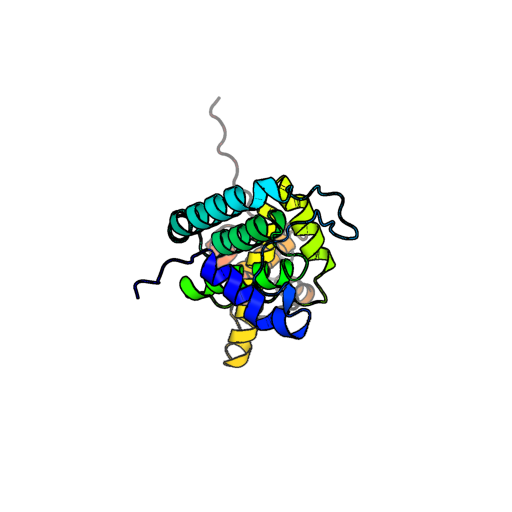859 N N . LEU A 1 104 ? -4.934 -6.198 -7.829 1.00 96.81 104 LEU A N 1
ATOM 860 C CA . LEU A 1 104 ? -5.681 -7.360 -8.317 1.00 96.81 104 LEU A CA 1
ATOM 861 C C . LEU A 1 104 ? -7.012 -6.963 -8.964 1.00 96.81 104 LEU A C 1
ATOM 863 O O . LEU A 1 104 ? -7.391 -7.515 -9.994 1.00 96.81 104 LEU A O 1
ATOM 867 N N . ARG A 1 105 ? -7.718 -5.978 -8.397 1.00 94.62 105 ARG A N 1
ATOM 868 C CA . ARG A 1 105 ? -8.964 -5.442 -8.971 1.00 94.62 105 ARG A CA 1
ATOM 869 C C . ARG A 1 105 ? -8.752 -4.742 -10.312 1.00 94.62 105 ARG A C 1
ATOM 871 O O . ARG A 1 105 ? -9.681 -4.680 -11.107 1.00 94.62 105 ARG A O 1
ATOM 878 N N . ALA A 1 106 ? -7.549 -4.242 -10.571 1.00 95.12 106 ALA A N 1
ATOM 879 C CA . ALA A 1 106 ? -7.173 -3.643 -11.846 1.00 95.12 106 ALA A CA 1
ATOM 880 C C . ALA A 1 106 ? -6.525 -4.641 -12.826 1.00 95.12 106 ALA A C 1
ATOM 882 O O . ALA A 1 106 ? -6.106 -4.235 -13.906 1.00 95.12 106 ALA A O 1
ATOM 883 N N . GLY A 1 107 ? -6.428 -5.928 -12.469 1.00 95.06 107 GLY A N 1
ATOM 884 C CA . GLY A 1 107 ? -5.801 -6.958 -13.304 1.00 95.06 107 GLY A CA 1
ATOM 885 C C . GLY A 1 107 ? -4.269 -6.967 -13.263 1.00 95.06 107 GLY A C 1
ATOM 886 O O . GLY A 1 107 ? -3.652 -7.628 -14.092 1.00 95.06 107 GLY A O 1
ATOM 887 N N . TYR A 1 108 ? -3.656 -6.260 -12.311 1.00 96.06 108 TYR A N 1
ATOM 888 C CA . TYR A 1 108 ? -2.212 -6.288 -12.089 1.00 96.06 108 TYR A CA 1
ATOM 889 C C . TYR A 1 108 ? -1.838 -7.423 -11.127 1.00 96.06 108 TYR A C 1
ATOM 891 O O . TYR A 1 108 ? -2.620 -7.759 -10.227 1.00 96.06 108 TYR A O 1
ATOM 899 N N . PRO A 1 109 ? -0.630 -7.995 -11.254 1.00 95.06 109 PRO A N 1
ATOM 900 C CA . PRO A 1 109 ? -0.100 -8.882 -10.232 1.00 95.06 109 PRO A CA 1
ATOM 901 C C . PRO A 1 109 ? 0.142 -8.122 -8.925 1.00 95.06 109 PRO A C 1
ATOM 903 O O . PRO A 1 109 ? 0.240 -6.894 -8.880 1.00 95.06 109 PRO A O 1
ATOM 906 N N . ILE A 1 110 ? 0.239 -8.877 -7.833 1.00 96.88 110 ILE A N 1
ATOM 907 C CA . ILE A 1 110 ? 0.550 -8.311 -6.520 1.00 96.88 110 ILE A CA 1
ATOM 908 C C . ILE A 1 110 ? 1.959 -7.709 -6.501 1.00 96.88 110 ILE A C 1
ATOM 910 O O . ILE A 1 110 ? 2.849 -8.159 -7.216 1.00 96.88 110 ILE A O 1
ATOM 914 N N . ALA A 1 111 ? 2.185 -6.741 -5.618 1.00 97.31 111 ALA A N 1
ATOM 915 C CA . ALA A 1 111 ? 3.520 -6.266 -5.291 1.00 97.31 111 ALA A CA 1
ATOM 916 C C . ALA A 1 111 ? 3.998 -6.920 -3.989 1.00 97.31 111 ALA A C 1
ATOM 918 O O . ALA A 1 111 ? 3.360 -6.798 -2.933 1.00 97.31 111 ALA A O 1
ATOM 919 N N . ILE A 1 112 ? 5.149 -7.592 -4.048 1.00 96.19 112 ILE A N 1
ATOM 920 C CA . ILE A 1 112 ? 5.812 -8.160 -2.871 1.00 96.19 112 ILE A CA 1
ATOM 921 C C . ILE A 1 112 ? 6.885 -7.187 -2.380 1.00 96.19 112 ILE A C 1
ATOM 923 O O . ILE A 1 112 ? 7.759 -6.763 -3.131 1.00 96.19 112 ILE A O 1
ATOM 927 N N . ILE A 1 113 ? 6.835 -6.842 -1.091 1.00 96.19 113 ILE A N 1
ATOM 928 C CA . ILE A 1 113 ? 7.886 -6.070 -0.414 1.00 96.19 113 ILE A CA 1
ATOM 929 C C . ILE A 1 113 ? 8.695 -7.056 0.438 1.00 96.19 113 ILE A C 1
ATOM 931 O O . ILE A 1 113 ? 8.244 -7.408 1.533 1.00 96.19 113 ILE A O 1
ATOM 935 N N . PRO A 1 114 ? 9.847 -7.550 -0.048 1.00 93.56 114 PRO A N 1
ATOM 936 C CA . PRO A 1 114 ? 10.624 -8.546 0.674 1.00 93.56 114 PRO A CA 1
ATOM 937 C C . PRO A 1 114 ? 11.259 -7.940 1.939 1.00 93.56 114 PRO A C 1
ATOM 939 O O . PRO A 1 114 ? 11.605 -6.755 1.942 1.00 93.56 114 PRO A O 1
ATOM 942 N N . PRO A 1 115 ? 11.475 -8.736 3.006 1.00 91.06 115 PRO A N 1
ATOM 943 C CA . PRO A 1 115 ? 12.057 -8.245 4.257 1.00 91.06 115 PRO A CA 1
ATOM 944 C C . PRO A 1 115 ? 13.416 -7.554 4.094 1.00 91.06 115 PRO A C 1
ATOM 946 O O . PRO A 1 115 ? 13.707 -6.611 4.827 1.00 91.06 115 PRO A O 1
ATOM 949 N N . VAL A 1 116 ? 14.221 -7.982 3.114 1.00 93.19 116 VAL A N 1
ATOM 950 C CA . VAL A 1 116 ? 15.529 -7.378 2.809 1.00 93.19 116 VAL A CA 1
ATOM 951 C C . VAL A 1 116 ? 15.418 -5.903 2.405 1.00 93.19 116 VAL A C 1
ATOM 953 O O . VAL A 1 116 ? 16.307 -5.129 2.728 1.00 93.19 116 VAL A O 1
ATOM 956 N N . LEU A 1 117 ? 14.293 -5.490 1.805 1.00 94.31 117 LEU A N 1
ATOM 957 C CA . LEU A 1 117 ? 14.044 -4.106 1.379 1.00 94.31 117 LEU A CA 1
ATOM 958 C C . LEU A 1 117 ? 13.343 -3.255 2.449 1.00 94.31 117 LEU A C 1
ATOM 960 O O . LEU A 1 117 ? 12.723 -2.229 2.152 1.00 94.31 117 LEU A O 1
ATOM 964 N N . ARG A 1 118 ? 13.364 -3.694 3.715 1.00 91.06 118 ARG A N 1
ATOM 965 C CA . ARG A 1 118 ? 12.677 -2.998 4.811 1.00 91.06 118 ARG A CA 1
ATOM 966 C C . ARG A 1 118 ? 13.178 -1.564 4.982 1.00 91.06 118 ARG A C 1
ATOM 968 O O . ARG A 1 118 ? 12.364 -0.694 5.284 1.00 91.06 118 ARG A O 1
ATOM 975 N N . ARG A 1 119 ? 14.484 -1.320 4.828 1.00 91.06 119 ARG A N 1
ATOM 976 C CA . ARG A 1 119 ? 15.076 0.013 5.022 1.00 91.06 119 ARG A CA 1
ATOM 977 C C . ARG A 1 119 ? 14.613 0.978 3.935 1.00 91.06 119 ARG A C 1
ATOM 979 O O . ARG A 1 119 ? 14.126 2.053 4.259 1.00 91.06 119 ARG A O 1
ATOM 986 N N . GLU A 1 120 ? 14.673 0.558 2.678 1.00 93.12 120 GLU A N 1
ATOM 987 C CA . GLU A 1 120 ? 14.226 1.322 1.511 1.00 93.12 120 GLU A CA 1
ATOM 988 C C . GLU A 1 120 ? 12.725 1.607 1.582 1.00 93.12 120 GLU A C 1
ATOM 990 O O . GLU A 1 120 ? 12.293 2.728 1.333 1.00 93.12 120 GLU A O 1
ATOM 995 N N . TYR A 1 121 ? 11.929 0.614 1.985 1.00 93.06 121 TYR A N 1
ATOM 996 C CA . TYR A 1 121 ? 10.492 0.773 2.193 1.00 93.06 121 TYR A CA 1
ATOM 997 C C . TYR A 1 121 ? 10.168 1.831 3.260 1.00 93.06 121 TYR A C 1
ATOM 999 O O . TYR A 1 121 ? 9.294 2.672 3.047 1.00 93.06 121 TYR A O 1
ATOM 1007 N N . ILE A 1 122 ? 10.861 1.798 4.406 1.00 89.88 122 ILE A N 1
ATOM 1008 C CA . ILE A 1 122 ? 10.659 2.785 5.476 1.00 89.88 122 ILE A CA 1
ATOM 1009 C C . ILE A 1 122 ? 11.108 4.172 5.005 1.00 89.88 122 ILE A C 1
ATOM 1011 O O . ILE A 1 122 ? 10.341 5.120 5.147 1.00 89.88 122 ILE A O 1
ATOM 1015 N N . ALA A 1 123 ? 12.283 4.280 4.380 1.00 89.56 123 ALA A N 1
ATOM 1016 C CA . ALA A 1 123 ? 12.800 5.545 3.859 1.00 89.56 123 ALA A CA 1
ATOM 1017 C C . ALA A 1 123 ? 11.845 6.179 2.832 1.00 89.56 123 ALA A C 1
ATOM 1019 O O . ALA A 1 123 ? 11.541 7.368 2.917 1.00 89.56 123 ALA A O 1
ATOM 1020 N N . ALA A 1 124 ? 11.294 5.376 1.917 1.00 91.38 124 ALA A N 1
ATOM 1021 C CA . ALA A 1 124 ? 10.315 5.846 0.942 1.00 91.38 124 ALA A CA 1
ATOM 1022 C C . ALA A 1 124 ? 9.010 6.326 1.604 1.00 91.38 124 ALA A C 1
ATOM 1024 O O . ALA A 1 124 ? 8.411 7.290 1.140 1.00 91.38 124 ALA A O 1
ATOM 1025 N N . LEU A 1 125 ? 8.560 5.698 2.700 1.00 88.81 125 LEU A N 1
ATOM 1026 C CA . LEU A 1 125 ? 7.392 6.163 3.464 1.00 88.81 125 LEU A CA 1
ATOM 1027 C C . LEU A 1 125 ? 7.656 7.454 4.248 1.00 88.81 125 LEU A C 1
ATOM 1029 O O . LEU A 1 125 ? 6.743 8.265 4.425 1.00 88.81 125 LEU A O 1
ATOM 1033 N N . GLU A 1 126 ? 8.877 7.656 4.734 1.00 85.81 126 GLU A N 1
ATOM 1034 C CA . GLU A 1 126 ? 9.254 8.882 5.438 1.00 85.81 126 GLU A CA 1
ATOM 1035 C C . GLU A 1 126 ? 9.199 10.097 4.504 1.00 85.81 126 GLU A C 1
ATOM 1037 O O . GLU A 1 126 ? 8.632 11.129 4.878 1.00 85.81 126 GLU A O 1
ATOM 1042 N N . THR A 1 127 ? 9.691 9.974 3.265 1.00 83.06 127 THR A N 1
ATOM 1043 C CA . THR A 1 127 ? 9.604 11.058 2.269 1.00 83.06 127 THR A CA 1
ATOM 1044 C C . THR A 1 127 ? 8.187 11.251 1.727 1.00 83.06 127 THR A C 1
ATOM 1046 O O . THR A 1 127 ? 7.810 12.380 1.394 1.00 83.06 127 THR A O 1
ATOM 1049 N N . ALA A 1 128 ? 7.360 10.199 1.758 1.00 78.94 128 ALA A N 1
ATOM 1050 C CA . ALA A 1 128 ? 5.987 10.204 1.256 1.00 78.94 128 ALA A CA 1
ATOM 1051 C C . ALA A 1 128 ? 5.084 11.276 1.896 1.00 78.94 128 ALA A C 1
ATOM 1053 O O . ALA A 1 128 ? 4.123 11.724 1.273 1.00 78.94 128 ALA A O 1
ATOM 1054 N N . HIS A 1 129 ? 5.396 11.733 3.114 1.00 71.94 129 HIS A N 1
ATOM 1055 C CA . HIS A 1 129 ? 4.688 12.848 3.759 1.00 71.94 129 HIS A CA 1
ATOM 1056 C C . HIS A 1 129 ? 4.774 14.159 2.974 1.00 71.94 129 HIS A C 1
ATOM 1058 O O . HIS A 1 129 ? 3.847 14.963 3.021 1.00 71.94 129 HIS A O 1
ATOM 1064 N N . ARG A 1 130 ? 5.898 14.384 2.289 1.00 77.94 130 ARG A N 1
ATOM 1065 C CA . ARG A 1 130 ? 6.160 15.595 1.504 1.00 77.94 130 ARG A CA 1
ATOM 1066 C C . ARG A 1 130 ? 5.914 15.370 0.021 1.00 77.94 130 ARG A C 1
ATOM 1068 O O . ARG A 1 130 ? 5.400 16.254 -0.651 1.00 77.94 130 ARG A O 1
ATOM 1075 N N . SER A 1 131 ? 6.287 14.197 -0.480 1.00 85.75 131 SER A N 1
ATOM 1076 C CA . SER A 1 131 ? 6.148 13.842 -1.886 1.00 85.75 131 SER A CA 1
ATOM 1077 C C . SER A 1 131 ? 5.864 12.359 -2.023 1.00 85.75 131 SER A C 1
ATOM 1079 O O . SER A 1 131 ? 6.675 11.526 -1.635 1.00 85.75 131 SER A O 1
ATOM 1081 N N . THR A 1 132 ? 4.736 12.015 -2.636 1.00 88.62 132 THR A N 1
ATOM 1082 C CA . THR A 1 132 ? 4.339 10.619 -2.870 1.00 88.62 132 THR A CA 1
ATOM 1083 C C . THR A 1 132 ? 5.199 9.926 -3.930 1.00 88.62 132 THR A C 1
ATOM 1085 O O . THR A 1 132 ? 5.153 8.703 -4.048 1.00 88.62 132 THR A O 1
ATOM 1088 N N . LYS A 1 133 ? 6.014 10.684 -4.678 1.00 91.44 133 LYS A N 1
ATOM 1089 C CA . LYS A 1 133 ? 6.783 10.207 -5.834 1.00 91.44 133 LYS A CA 1
ATOM 1090 C C . LYS A 1 133 ? 7.696 9.028 -5.504 1.00 91.44 133 LYS A C 1
ATOM 1092 O O . LYS A 1 133 ? 7.663 8.031 -6.224 1.00 91.44 133 LYS A O 1
ATOM 1097 N N . ASP A 1 134 ? 8.485 9.122 -4.437 1.00 91.75 134 ASP A N 1
ATOM 1098 C CA . ASP A 1 134 ? 9.466 8.084 -4.091 1.00 91.75 134 ASP A CA 1
ATOM 1099 C C . ASP A 1 134 ? 8.768 6.783 -3.699 1.00 91.75 134 ASP A C 1
ATOM 1101 O O . ASP A 1 134 ? 9.159 5.700 -4.132 1.00 91.75 134 ASP A O 1
ATOM 1105 N N . PHE A 1 135 ? 7.678 6.895 -2.937 1.00 95.38 135 PHE A N 1
ATOM 1106 C CA . PHE A 1 135 ? 6.892 5.744 -2.524 1.00 95.38 135 PHE A CA 1
ATOM 1107 C C . PHE A 1 135 ? 6.158 5.094 -3.702 1.00 95.38 135 PHE A C 1
ATOM 1109 O O . PHE A 1 135 ? 6.227 3.876 -3.863 1.00 95.38 135 PHE A O 1
ATOM 1116 N N . CYS A 1 136 ? 5.532 5.882 -4.581 1.00 96.69 136 CYS A N 1
ATOM 1117 C CA . CYS A 1 136 ? 4.931 5.368 -5.814 1.00 96.69 136 CYS A CA 1
ATOM 1118 C C . CYS A 1 136 ? 5.975 4.680 -6.705 1.00 96.69 136 CYS A C 1
ATOM 1120 O O . CYS A 1 136 ? 5.726 3.587 -7.208 1.00 96.69 136 CYS A O 1
ATOM 1122 N N . THR A 1 137 ? 7.165 5.273 -6.844 1.00 95.69 137 THR A N 1
ATOM 1123 C CA . THR A 1 137 ? 8.281 4.688 -7.606 1.00 95.69 137 THR A CA 1
ATOM 1124 C C . THR A 1 137 ? 8.737 3.367 -6.991 1.00 95.69 137 THR A C 1
ATOM 1126 O O . THR A 1 137 ? 8.908 2.381 -7.707 1.00 95.69 137 THR A O 1
ATOM 1129 N N . PHE A 1 138 ? 8.875 3.307 -5.665 1.00 96.62 138 PHE A N 1
ATOM 1130 C CA . PHE A 1 138 ? 9.229 2.083 -4.951 1.00 96.62 138 PHE A CA 1
ATOM 1131 C C . PHE A 1 138 ? 8.202 0.969 -5.192 1.00 96.62 138 PHE A C 1
ATOM 1133 O O . PHE A 1 138 ? 8.586 -0.153 -5.517 1.00 96.62 138 PHE A O 1
ATOM 1140 N N . ILE A 1 139 ? 6.902 1.263 -5.083 1.00 97.75 139 ILE A N 1
ATOM 1141 C CA . ILE A 1 139 ? 5.840 0.277 -5.334 1.00 97.75 139 ILE A CA 1
ATOM 1142 C C . ILE A 1 139 ? 5.825 -0.166 -6.799 1.00 97.75 139 ILE A C 1
ATOM 1144 O O . ILE A 1 139 ? 5.740 -1.365 -7.056 1.00 97.75 139 ILE A O 1
ATOM 1148 N N . ALA A 1 140 ? 5.998 0.752 -7.752 1.00 97.62 140 ALA A N 1
ATOM 1149 C CA . ALA A 1 140 ? 6.095 0.407 -9.169 1.00 97.62 140 ALA A CA 1
ATOM 1150 C C . ALA A 1 140 ? 7.254 -0.558 -9.452 1.00 97.62 140 ALA A C 1
ATOM 1152 O O . ALA A 1 140 ? 7.073 -1.556 -10.147 1.00 97.62 140 ALA A O 1
ATOM 1153 N N . GLN A 1 141 ? 8.420 -0.331 -8.842 1.00 96.81 141 GLN A N 1
ATOM 1154 C CA . GLN A 1 141 ? 9.538 -1.271 -8.929 1.00 96.81 141 GLN A CA 1
ATOM 1155 C C . GLN A 1 141 ? 9.184 -2.643 -8.344 1.00 96.81 141 GLN A C 1
ATOM 1157 O O . GLN A 1 141 ? 9.578 -3.657 -8.908 1.00 96.81 141 GLN A O 1
ATOM 1162 N N . ARG A 1 142 ? 8.439 -2.712 -7.232 1.00 97.75 142 ARG A N 1
ATOM 1163 C CA . ARG A 1 142 ? 8.018 -3.996 -6.641 1.00 97.75 142 ARG A CA 1
ATOM 1164 C C . ARG A 1 142 ? 7.026 -4.762 -7.516 1.00 97.75 142 ARG A C 1
ATOM 1166 O O . ARG A 1 142 ? 7.138 -5.984 -7.585 1.00 97.75 142 ARG A O 1
ATOM 1173 N N . VAL A 1 143 ? 6.106 -4.072 -8.193 1.00 97.62 143 VAL A N 1
ATOM 1174 C CA . VAL A 1 143 ? 5.215 -4.688 -9.196 1.00 97.62 143 VAL A CA 1
ATOM 1175 C C . VAL A 1 143 ? 6.048 -5.285 -10.329 1.00 97.62 143 VAL A C 1
ATOM 1177 O O . VAL A 1 143 ? 5.932 -6.475 -10.599 1.00 97.62 143 VAL A O 1
ATOM 1180 N N . ILE A 1 144 ? 6.970 -4.501 -10.897 1.00 96.00 144 ILE A N 1
ATOM 1181 C CA . ILE A 1 144 ? 7.861 -4.944 -11.978 1.00 96.00 144 ILE A CA 1
ATOM 1182 C C . ILE A 1 144 ? 8.707 -6.151 -11.552 1.00 96.00 144 ILE A C 1
ATOM 1184 O O . ILE A 1 144 ? 8.808 -7.114 -12.300 1.00 96.00 144 ILE A O 1
ATOM 1188 N N . GLU A 1 145 ? 9.329 -6.135 -10.369 1.00 94.00 145 GLU A N 1
ATOM 1189 C CA . GLU A 1 145 ? 10.115 -7.292 -9.911 1.00 94.00 145 GLU A CA 1
ATOM 1190 C C . GLU A 1 145 ? 9.245 -8.540 -9.730 1.00 94.00 145 GLU A C 1
ATOM 1192 O O . GLU A 1 145 ? 9.644 -9.623 -10.150 1.00 94.00 145 GLU A O 1
ATOM 1197 N N . THR A 1 146 ? 8.025 -8.384 -9.208 1.00 94.44 146 THR A N 1
ATOM 1198 C CA . THR A 1 146 ? 7.095 -9.514 -9.071 1.00 94.44 146 THR A CA 1
ATOM 1199 C C . THR A 1 146 ? 6.675 -10.056 -10.444 1.00 94.44 146 THR A C 1
ATOM 1201 O O . THR A 1 146 ? 6.661 -11.265 -10.648 1.00 94.44 146 THR A O 1
ATOM 1204 N N . GLU A 1 147 ? 6.405 -9.189 -11.423 1.00 93.06 147 GLU A N 1
ATOM 1205 C CA . GLU A 1 147 ? 6.132 -9.582 -12.815 1.00 93.06 147 GLU A CA 1
ATOM 1206 C C . GLU A 1 147 ? 7.295 -10.346 -13.444 1.00 93.06 147 GLU A C 1
ATOM 1208 O O . GLU A 1 147 ? 7.088 -11.371 -14.090 1.00 93.06 147 GLU A O 1
ATOM 1213 N N . LYS A 1 148 ? 8.530 -9.880 -13.237 1.00 87.88 148 LYS A N 1
ATOM 1214 C CA . LYS A 1 148 ? 9.730 -10.564 -13.731 1.00 87.88 148 LYS A CA 1
ATOM 1215 C C . LYS A 1 148 ? 9.862 -11.958 -13.140 1.00 87.88 148 LYS A C 1
ATOM 1217 O O . LYS A 1 148 ? 10.202 -12.883 -13.874 1.00 87.88 148 LYS A O 1
ATOM 1222 N N . ASP A 1 149 ? 9.616 -12.100 -11.842 1.00 88.75 149 ASP A N 1
ATOM 1223 C CA . ASP A 1 149 ? 9.652 -13.392 -11.163 1.00 88.75 149 ASP A CA 1
ATOM 1224 C C . ASP A 1 149 ? 8.571 -14.330 -11.713 1.00 88.75 149 ASP A C 1
ATOM 1226 O O . ASP A 1 149 ? 8.871 -15.481 -12.017 1.00 88.75 149 ASP A O 1
ATOM 1230 N N . LEU A 1 150 ? 7.353 -13.828 -11.945 1.00 89.06 150 LEU A N 1
ATOM 1231 C CA . LEU A 1 150 ? 6.277 -14.600 -12.573 1.00 89.06 150 LEU A CA 1
ATOM 1232 C C . LEU A 1 150 ? 6.629 -15.030 -14.002 1.00 89.06 150 LEU A C 1
ATOM 1234 O O . LEU A 1 150 ? 6.425 -16.187 -14.350 1.00 89.06 150 LEU A O 1
ATOM 1238 N N . LEU A 1 151 ? 7.199 -14.146 -14.824 1.00 87.62 151 LEU A N 1
ATOM 1239 C CA . LEU A 1 151 ? 7.609 -14.479 -16.195 1.00 87.62 151 LEU A CA 1
ATOM 1240 C C . LEU A 1 151 ? 8.686 -15.569 -16.230 1.00 87.62 151 LEU A C 1
ATOM 1242 O O . LEU A 1 151 ? 8.616 -16.466 -17.068 1.00 87.62 151 LEU A O 1
ATOM 1246 N N . ARG A 1 152 ? 9.633 -15.544 -15.282 1.00 84.44 152 ARG A N 1
ATOM 1247 C CA . ARG A 1 152 ? 10.648 -16.600 -15.147 1.00 84.44 152 ARG A CA 1
ATOM 1248 C C . ARG A 1 152 ? 10.033 -17.976 -14.878 1.00 84.44 152 ARG A C 1
ATOM 1250 O O . ARG A 1 152 ? 10.624 -18.958 -15.304 1.00 84.44 152 ARG A O 1
ATOM 1257 N N . LEU A 1 153 ? 8.873 -18.059 -14.217 1.00 83.25 153 LEU A N 1
ATOM 1258 C CA . LEU A 1 153 ? 8.176 -19.335 -13.993 1.00 83.25 153 LEU A CA 1
ATOM 1259 C C . LEU A 1 153 ? 7.611 -19.942 -15.284 1.00 83.25 153 LEU A C 1
ATOM 1261 O O . LEU A 1 153 ? 7.424 -21.151 -15.350 1.00 83.25 153 LEU A O 1
ATOM 1265 N N . PHE A 1 154 ? 7.337 -19.123 -16.300 1.00 79.31 154 PHE A N 1
ATOM 1266 C CA . PHE A 1 154 ? 6.795 -19.573 -17.584 1.00 79.31 154 PHE A CA 1
ATOM 1267 C C . PHE A 1 154 ? 7.883 -19.918 -18.616 1.00 79.31 154 PHE A C 1
ATOM 1269 O O . PHE A 1 154 ? 7.572 -20.010 -19.801 1.00 79.31 154 PHE A O 1
ATOM 1276 N N . ASP A 1 155 ? 9.160 -20.010 -18.215 1.00 68.00 155 ASP A N 1
ATOM 1277 C CA . ASP A 1 155 ? 10.331 -20.040 -19.116 1.00 68.00 155 ASP A CA 1
ATOM 1278 C C . ASP A 1 155 ? 10.375 -18.876 -20.127 1.00 68.00 155 ASP A C 1
ATOM 1280 O O . ASP A 1 155 ? 11.198 -18.824 -21.049 1.00 68.00 155 ASP A O 1
ATOM 1284 N N . VAL A 1 156 ? 9.532 -17.863 -19.918 1.00 56.19 156 VAL A N 1
ATOM 1285 C CA . VAL A 1 156 ? 9.574 -16.615 -20.657 1.00 56.19 156 VAL A CA 1
ATOM 1286 C C . VAL A 1 156 ? 10.719 -15.822 -20.055 1.00 56.19 156 VAL A C 1
ATOM 1288 O O . VAL A 1 156 ? 10.583 -15.213 -18.994 1.00 56.19 156 VAL A O 1
ATOM 1291 N N . LYS A 1 157 ? 11.875 -15.805 -20.730 1.00 51.56 157 LYS A N 1
ATOM 1292 C CA . LYS A 1 157 ? 12.923 -14.829 -20.408 1.00 51.56 157 LYS A CA 1
ATOM 1293 C C . LYS A 1 157 ? 12.278 -13.447 -20.489 1.00 51.56 157 LYS A C 1
ATOM 1295 O O . LYS A 1 157 ? 11.884 -13.047 -21.585 1.00 51.56 157 LYS A O 1
ATOM 1300 N N . PRO A 1 158 ? 12.128 -12.724 -19.368 1.00 46.25 158 PRO A N 1
ATOM 1301 C CA . PRO A 1 158 ? 11.371 -11.491 -19.396 1.00 46.25 158 PRO A CA 1
ATOM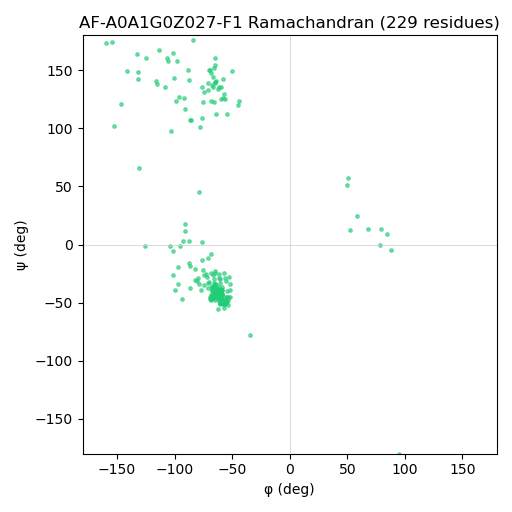 1302 C C . PRO A 1 158 ? 12.133 -10.495 -20.283 1.00 46.25 158 PRO A C 1
ATOM 1304 O O . PRO A 1 158 ? 13.299 -10.195 -20.016 1.00 46.25 158 PRO A O 1
ATOM 1307 N N . ASP A 1 159 ? 11.506 -9.972 -21.345 1.00 49.97 159 ASP A N 1
ATOM 1308 C CA . ASP A 1 159 ? 12.095 -8.920 -22.199 1.00 49.97 159 ASP A CA 1
ATOM 1309 C C . ASP A 1 159 ? 11.973 -7.535 -21.528 1.00 49.97 159 ASP A C 1
ATOM 1311 O O . ASP A 1 159 ? 11.637 -6.518 -22.119 1.00 49.97 159 ASP A O 1
ATOM 1315 N N . ILE A 1 160 ? 12.300 -7.488 -20.238 1.00 46.31 160 ILE A N 1
ATOM 1316 C CA . ILE A 1 160 ? 12.589 -6.276 -19.448 1.00 46.31 160 ILE A CA 1
ATOM 1317 C C . ILE A 1 160 ? 13.900 -5.607 -19.879 1.00 46.31 160 ILE A C 1
ATOM 1319 O O . ILE A 1 160 ? 14.211 -4.499 -19.437 1.00 46.31 160 ILE A O 1
ATOM 1323 N N . GLY A 1 161 ? 14.662 -6.264 -20.758 1.00 47.34 161 GLY A N 1
ATOM 1324 C CA . GLY A 1 161 ? 15.785 -5.664 -21.465 1.00 47.34 161 GLY A CA 1
ATOM 1325 C C . GLY A 1 161 ? 15.348 -4.546 -22.414 1.00 47.34 161 GLY A C 1
ATOM 1326 O O . GLY A 1 161 ? 16.152 -3.671 -22.681 1.00 47.34 161 GLY A O 1
ATOM 1327 N N . GLY A 1 162 ? 14.085 -4.514 -22.863 1.00 53.12 162 GLY A N 1
ATOM 1328 C CA . GLY A 1 162 ? 13.486 -3.449 -23.690 1.00 53.12 162 GLY A CA 1
ATOM 1329 C C . GLY A 1 162 ? 13.995 -2.045 -23.388 1.00 53.12 162 GLY A C 1
ATOM 1330 O O . GLY A 1 162 ? 14.818 -1.468 -24.095 1.00 53.12 162 GLY A O 1
ATOM 1331 N N . VAL A 1 163 ? 13.463 -1.509 -22.298 1.00 55.09 163 VAL A N 1
ATOM 1332 C CA . VAL A 1 163 ? 13.678 -0.123 -21.883 1.00 55.09 163 VAL A CA 1
ATOM 1333 C C . VAL A 1 163 ? 14.942 -0.002 -21.032 1.00 55.09 163 VAL A C 1
ATOM 1335 O O . VAL A 1 163 ? 15.696 0.953 -21.180 1.00 55.09 163 VAL A O 1
ATOM 1338 N N . ASN A 1 164 ? 15.234 -0.988 -20.176 1.00 67.00 164 ASN A N 1
ATOM 1339 C CA . ASN A 1 164 ? 16.375 -0.901 -19.264 1.00 67.00 164 ASN A CA 1
ATOM 1340 C C . ASN A 1 164 ? 17.720 -1.112 -19.983 1.00 67.00 164 ASN A C 1
ATOM 1342 O O . ASN A 1 164 ? 18.702 -0.468 -19.635 1.00 67.00 164 ASN A O 1
ATOM 1346 N N . THR A 1 165 ? 17.797 -1.971 -21.010 1.00 77.25 165 THR A N 1
ATOM 1347 C CA . THR A 1 165 ? 19.025 -2.099 -21.816 1.00 77.25 165 THR A CA 1
ATOM 1348 C C . THR A 1 165 ? 19.233 -0.872 -22.689 1.00 77.25 165 THR A C 1
ATOM 1350 O O . THR A 1 165 ? 20.369 -0.434 -22.815 1.00 77.25 165 THR A O 1
ATOM 1353 N N . GLU A 1 166 ? 18.166 -0.284 -23.234 1.00 83.62 166 GLU A N 1
ATOM 1354 C CA . GLU A 1 166 ? 18.251 0.967 -23.988 1.00 83.62 166 GLU A CA 1
ATOM 1355 C C . GLU A 1 166 ? 18.774 2.124 -23.120 1.00 83.62 166 GLU A C 1
ATOM 1357 O O . GLU A 1 166 ? 19.733 2.786 -23.512 1.00 83.62 166 GLU A O 1
ATOM 1362 N N . ILE A 1 167 ? 18.215 2.312 -21.916 1.00 82.12 167 ILE A N 1
ATOM 1363 C CA . ILE A 1 167 ? 18.680 3.323 -20.950 1.00 82.12 167 ILE A CA 1
ATOM 1364 C C . ILE A 1 167 ? 20.135 3.054 -20.549 1.00 82.12 167 ILE A C 1
ATOM 1366 O O . ILE A 1 167 ? 20.973 3.942 -20.668 1.00 82.12 167 ILE A O 1
ATOM 1370 N N . ARG A 1 168 ? 20.470 1.816 -20.157 1.00 86.25 168 ARG A N 1
ATOM 1371 C CA . ARG A 1 168 ? 21.841 1.437 -19.769 1.00 86.25 168 ARG A CA 1
ATOM 1372 C C . ARG A 1 168 ? 22.852 1.644 -20.895 1.00 86.25 168 ARG A C 1
ATOM 1374 O O . ARG A 1 168 ? 23.970 2.065 -20.622 1.00 86.25 168 ARG A O 1
ATOM 1381 N N . LEU A 1 169 ? 22.481 1.342 -22.141 1.00 91.00 169 LEU A N 1
ATOM 1382 C CA . LEU A 1 169 ? 23.320 1.590 -23.314 1.00 91.00 169 LEU A CA 1
ATOM 1383 C C . LEU A 1 169 ? 23.538 3.084 -23.525 1.00 91.00 169 LEU A C 1
ATOM 1385 O O . LEU A 1 169 ? 24.674 3.506 -23.721 1.00 91.00 169 LEU A O 1
ATOM 1389 N N . LEU A 1 170 ? 22.468 3.876 -23.469 1.00 91.00 170 LEU A N 1
ATOM 1390 C CA . LEU A 1 170 ? 22.547 5.316 -23.676 1.00 91.00 170 LEU A CA 1
ATOM 1391 C C . LEU A 1 170 ? 23.397 5.992 -22.591 1.00 91.00 170 LEU A C 1
ATOM 1393 O O . LEU A 1 170 ? 24.283 6.778 -22.917 1.00 91.00 170 LEU A O 1
ATOM 1397 N N . ASP A 1 171 ? 23.197 5.637 -21.322 1.00 89.75 171 ASP A N 1
ATOM 1398 C CA . ASP A 1 171 ? 23.978 6.162 -20.197 1.00 89.75 171 ASP A CA 1
ATOM 1399 C C . ASP A 1 171 ? 25.447 5.733 -20.267 1.00 89.75 171 ASP A C 1
ATOM 1401 O O . ASP A 1 171 ? 26.346 6.542 -20.032 1.00 89.75 171 ASP A O 1
ATOM 1405 N N . TYR A 1 172 ? 25.715 4.488 -20.670 1.00 93.12 172 TYR A N 1
ATOM 1406 C CA . TYR A 1 172 ? 27.082 4.019 -20.876 1.00 93.12 172 TYR A CA 1
ATOM 1407 C C . TYR A 1 172 ? 27.782 4.765 -22.021 1.00 93.12 172 TYR A C 1
ATOM 1409 O O . TYR A 1 172 ? 28.927 5.180 -21.851 1.00 93.12 172 TYR A O 1
ATOM 1417 N N . ILE A 1 173 ? 27.111 4.983 -23.161 1.00 94.81 173 ILE A N 1
ATOM 1418 C CA . ILE A 1 173 ? 27.661 5.728 -24.310 1.00 94.81 173 ILE A CA 1
ATOM 1419 C C . ILE A 1 173 ? 27.910 7.196 -23.944 1.00 94.81 173 ILE A C 1
ATOM 1421 O O . ILE A 1 173 ? 28.931 7.757 -24.337 1.00 94.81 173 ILE A O 1
ATOM 1425 N N . ARG A 1 174 ? 27.023 7.815 -23.156 1.00 92.81 174 ARG A N 1
ATOM 1426 C CA . ARG A 1 174 ? 27.224 9.171 -22.615 1.00 92.81 174 ARG A CA 1
ATOM 1427 C C . ARG A 1 174 ? 28.468 9.266 -21.741 1.00 92.81 174 ARG A C 1
ATOM 1429 O O . ARG A 1 174 ? 29.218 10.230 -21.860 1.00 92.81 174 ARG A O 1
ATOM 1436 N N . ALA A 1 175 ? 28.677 8.278 -20.875 1.00 90.56 175 ALA A N 1
ATOM 1437 C CA . ALA A 1 175 ? 29.836 8.220 -19.991 1.00 90.56 175 ALA A CA 1
ATOM 1438 C C . ALA A 1 175 ? 31.134 7.838 -20.728 1.00 90.56 175 ALA A C 1
ATOM 1440 O O . ALA A 1 175 ? 32.217 8.210 -20.284 1.00 90.56 175 ALA A O 1
ATOM 1441 N N . ASN A 1 176 ? 31.034 7.118 -21.851 1.00 94.25 176 ASN A N 1
ATOM 1442 C CA . ASN A 1 176 ? 32.166 6.575 -22.608 1.00 94.25 176 ASN A CA 1
ATOM 1443 C C . ASN A 1 176 ? 32.042 6.901 -24.112 1.00 94.25 176 ASN A C 1
ATOM 1445 O O . ASN A 1 176 ? 31.864 5.990 -24.930 1.00 94.25 176 ASN A O 1
ATOM 1449 N N . PRO A 1 177 ? 32.114 8.184 -24.511 1.00 93.50 177 PRO A N 1
ATOM 1450 C CA . PRO A 1 177 ? 31.984 8.575 -25.912 1.00 93.50 177 PRO A CA 1
ATOM 1451 C C . PRO A 1 177 ? 33.100 7.958 -26.766 1.00 93.50 177 PRO A C 1
ATOM 1453 O O . PRO A 1 177 ? 34.269 7.974 -26.388 1.00 93.50 177 PRO A O 1
ATOM 1456 N N . GLY A 1 178 ? 32.745 7.417 -27.932 1.00 93.38 178 GLY A N 1
ATOM 1457 C CA . GLY A 1 178 ? 33.672 6.701 -28.813 1.00 93.38 178 GLY A CA 1
ATOM 1458 C C . GLY A 1 178 ? 33.862 5.220 -28.469 1.00 93.38 178 GLY A C 1
ATOM 1459 O O . GLY A 1 178 ? 34.717 4.565 -29.060 1.00 93.38 178 GLY A O 1
ATOM 1460 N N . CYS A 1 179 ? 33.070 4.654 -27.553 1.00 93.75 179 CYS A N 1
ATOM 1461 C CA . CYS A 1 179 ? 33.094 3.216 -27.289 1.00 93.75 179 CYS A CA 1
ATOM 1462 C C . CYS A 1 179 ? 32.585 2.398 -28.491 1.00 93.75 179 CYS A C 1
ATOM 1464 O O . CYS A 1 179 ? 31.661 2.797 -29.202 1.00 93.75 179 CYS A O 1
ATOM 1466 N N . ASN A 1 180 ? 33.184 1.228 -28.717 1.00 94.00 180 ASN A N 1
ATOM 1467 C CA . ASN A 1 180 ? 32.801 0.312 -29.791 1.00 94.00 180 ASN A CA 1
ATOM 1468 C C . ASN A 1 180 ? 31.947 -0.855 -29.267 1.00 94.00 180 ASN A C 1
ATOM 1470 O O . ASN A 1 180 ? 31.887 -1.128 -28.066 1.00 94.00 180 ASN A O 1
ATOM 1474 N N . THR A 1 181 ? 31.282 -1.568 -30.180 1.00 92.94 181 THR A N 1
ATOM 1475 C CA . THR A 1 181 ? 30.367 -2.668 -29.833 1.00 92.94 181 THR A CA 1
ATOM 1476 C C . THR A 1 181 ? 31.009 -3.750 -28.950 1.00 92.94 181 THR A C 1
ATOM 1478 O O . THR A 1 181 ? 30.373 -4.126 -27.965 1.00 92.94 181 THR A O 1
ATOM 1481 N N . PRO A 1 182 ? 32.240 -4.243 -29.220 1.00 93.38 182 PRO A N 1
ATOM 1482 C CA . PRO A 1 182 ? 32.884 -5.234 -28.351 1.00 93.38 182 PRO A CA 1
ATOM 1483 C C . PRO A 1 182 ? 33.082 -4.747 -26.911 1.00 93.38 182 PRO A C 1
ATOM 1485 O O . PRO A 1 182 ? 32.780 -5.484 -25.973 1.00 93.38 182 PRO A O 1
ATOM 1488 N N . LYS A 1 183 ? 33.521 -3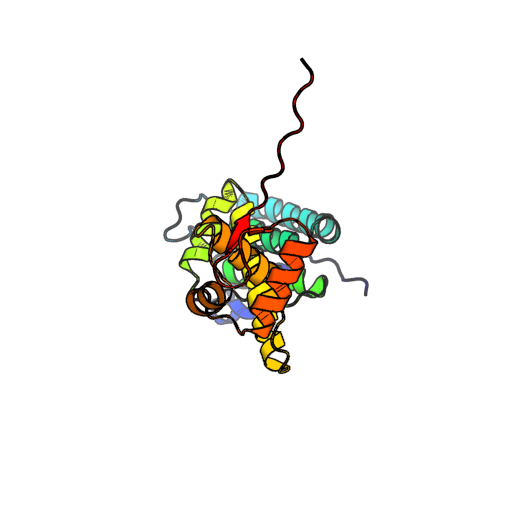.493 -26.728 1.00 91.88 183 LYS A N 1
ATOM 1489 C CA . LYS A 1 183 ? 33.704 -2.901 -25.399 1.00 91.88 183 LYS A CA 1
ATOM 1490 C C . LYS A 1 183 ? 32.379 -2.782 -24.647 1.00 91.88 183 LYS A C 1
ATOM 1492 O O . LYS A 1 183 ? 32.300 -3.168 -23.489 1.00 91.88 183 LYS A O 1
ATOM 1497 N N . ILE A 1 184 ? 31.325 -2.326 -25.324 1.00 92.69 184 ILE A N 1
ATOM 1498 C CA . ILE A 1 184 ? 29.974 -2.213 -24.751 1.00 92.69 184 ILE A CA 1
ATOM 1499 C C . ILE A 1 184 ? 29.445 -3.582 -24.297 1.00 92.69 184 ILE A C 1
ATOM 1501 O O . ILE A 1 184 ? 28.881 -3.701 -23.212 1.00 92.69 184 ILE A O 1
ATOM 1505 N N . ILE A 1 185 ? 29.620 -4.617 -25.127 1.00 91.19 185 ILE A N 1
ATOM 1506 C CA . ILE A 1 185 ? 29.207 -5.997 -24.826 1.00 91.19 185 ILE A CA 1
ATOM 1507 C C . ILE A 1 185 ? 29.889 -6.497 -23.553 1.00 91.19 185 ILE A C 1
ATOM 1509 O O . ILE A 1 185 ? 29.207 -7.010 -22.666 1.00 91.19 185 ILE A O 1
ATOM 1513 N N . SER A 1 186 ? 31.210 -6.316 -23.472 1.00 89.25 186 SER A N 1
ATOM 1514 C CA . SER A 1 186 ? 32.023 -6.718 -22.324 1.00 89.25 186 SER A CA 1
ATOM 1515 C C . SER A 1 186 ? 31.611 -5.968 -21.057 1.00 89.25 186 SER A C 1
ATOM 1517 O O . SER A 1 186 ? 31.224 -6.584 -20.067 1.00 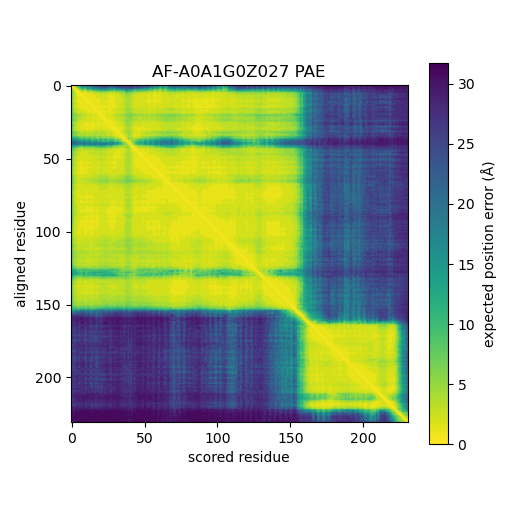89.25 186 SER A O 1
ATOM 1519 N N . ASP A 1 187 ? 31.616 -4.636 -21.100 1.00 87.06 187 ASP A N 1
ATOM 1520 C CA . ASP A 1 187 ? 31.463 -3.801 -19.905 1.00 87.06 187 ASP A CA 1
ATOM 1521 C C . ASP A 1 187 ? 30.031 -3.828 -19.343 1.00 87.06 187 ASP A C 1
ATOM 1523 O O . ASP A 1 187 ? 29.828 -3.679 -18.139 1.00 87.06 187 ASP A O 1
ATOM 1527 N N . LEU A 1 188 ? 29.018 -4.053 -20.189 1.00 83.94 188 LEU A N 1
ATOM 1528 C CA . LEU A 1 188 ? 27.620 -4.178 -19.756 1.00 83.94 188 LEU A CA 1
ATOM 1529 C C . LEU A 1 188 ? 27.163 -5.627 -19.543 1.00 83.94 188 LEU A C 1
ATOM 1531 O O . LEU A 1 188 ? 26.007 -5.832 -19.146 1.00 83.94 188 LEU A O 1
ATOM 1535 N N . ASN A 1 189 ? 28.041 -6.605 -19.793 1.00 82.06 189 ASN A N 1
ATOM 1536 C CA . ASN A 1 189 ? 27.750 -8.039 -19.766 1.00 82.06 189 ASN A CA 1
ATOM 1537 C C . ASN A 1 189 ? 26.489 -8.391 -20.585 1.00 82.06 189 ASN A C 1
ATOM 1539 O O . ASN A 1 189 ? 25.536 -8.999 -20.089 1.00 82.06 189 ASN A O 1
ATOM 1543 N N . LEU A 1 190 ? 26.439 -7.920 -21.837 1.00 82.19 190 LEU A N 1
ATOM 1544 C CA . LEU A 1 190 ? 25.303 -8.111 -22.744 1.00 82.19 190 LEU A CA 1
ATOM 1545 C C . LEU A 1 190 ? 25.579 -9.229 -23.747 1.00 82.19 190 LEU A C 1
ATOM 1547 O O . LEU A 1 190 ? 26.666 -9.332 -24.298 1.00 82.19 190 LEU A O 1
ATOM 1551 N N . ALA A 1 191 ? 24.556 -10.011 -24.094 1.00 86.00 191 ALA A N 1
ATOM 1552 C CA . ALA A 1 191 ? 24.653 -10.906 -25.243 1.00 86.00 191 ALA A CA 1
ATOM 1553 C C . ALA A 1 191 ? 24.808 -10.098 -26.547 1.00 86.00 191 ALA A C 1
ATOM 1555 O O . ALA A 1 191 ? 24.113 -9.097 -26.751 1.00 86.00 191 ALA A O 1
ATOM 1556 N N . THR A 1 192 ? 25.655 -10.563 -27.471 1.00 86.38 192 THR A N 1
ATOM 1557 C CA . THR A 1 192 ? 25.986 -9.855 -28.724 1.00 86.38 192 THR A CA 1
ATOM 1558 C C . THR A 1 192 ? 24.749 -9.463 -29.530 1.00 86.38 192 THR A C 1
ATOM 1560 O O . THR A 1 192 ? 24.607 -8.304 -29.919 1.00 86.38 192 THR A O 1
ATOM 1563 N N . ARG A 1 193 ? 23.811 -10.402 -29.727 1.00 84.50 193 ARG A N 1
ATOM 1564 C CA . ARG A 1 193 ? 22.563 -10.152 -30.471 1.00 84.50 193 ARG A CA 1
ATOM 1565 C C . ARG A 1 193 ? 21.704 -9.069 -29.810 1.00 84.50 193 ARG A C 1
ATOM 1567 O O . ARG A 1 193 ? 21.098 -8.259 -30.504 1.00 84.50 193 ARG A O 1
ATOM 1574 N N . THR A 1 194 ? 21.686 -9.022 -28.479 1.00 82.38 194 THR A N 1
ATOM 1575 C CA . THR A 1 194 ? 20.945 -8.018 -27.706 1.00 82.38 194 THR A CA 1
ATOM 1576 C C . THR A 1 194 ? 21.571 -6.635 -27.862 1.00 82.38 194 THR A C 1
ATOM 1578 O O . THR A 1 194 ? 20.856 -5.678 -28.156 1.00 82.38 194 THR A O 1
ATOM 1581 N N . ALA A 1 195 ? 22.897 -6.527 -27.732 1.00 88.81 195 ALA A N 1
ATOM 1582 C CA . ALA A 1 195 ? 23.613 -5.266 -27.921 1.00 88.81 195 ALA A CA 1
ATOM 1583 C C . ALA A 1 195 ? 23.420 -4.718 -29.344 1.00 88.81 195 ALA A C 1
ATOM 1585 O O . ALA A 1 195 ? 23.056 -3.558 -29.510 1.00 88.81 195 ALA A O 1
ATOM 1586 N N . GLN A 1 196 ? 23.567 -5.564 -30.369 1.00 92.06 196 GLN A N 1
ATOM 1587 C CA . GLN A 1 196 ? 23.360 -5.177 -31.769 1.00 92.06 196 GLN A CA 1
ATOM 1588 C C . GLN A 1 196 ? 21.929 -4.693 -32.038 1.00 92.06 196 GLN A C 1
ATOM 1590 O O . GLN A 1 196 ? 21.747 -3.659 -32.678 1.00 92.06 196 GLN A O 1
ATOM 1595 N N . ARG A 1 197 ? 20.917 -5.400 -31.512 1.00 90.50 197 ARG A N 1
ATOM 1596 C CA . ARG A 1 197 ? 19.500 -5.023 -31.640 1.00 90.50 197 ARG A CA 1
ATOM 1597 C C . ARG A 1 197 ? 19.238 -3.613 -31.104 1.00 90.50 197 ARG A C 1
ATOM 1599 O O . ARG A 1 197 ? 18.618 -2.810 -31.797 1.00 90.50 197 ARG A O 1
ATOM 1606 N N . TYR A 1 198 ? 19.709 -3.309 -29.895 1.00 92.38 198 TYR A N 1
ATOM 1607 C CA . TYR A 1 198 ? 19.448 -2.013 -29.259 1.00 92.38 198 TYR A CA 1
ATOM 1608 C C . TYR A 1 198 ? 20.331 -0.881 -29.778 1.00 92.38 198 TYR A C 1
ATOM 1610 O O . TYR A 1 198 ? 19.842 0.236 -29.895 1.00 92.38 198 TYR A O 1
ATOM 1618 N N . LEU A 1 199 ? 21.590 -1.149 -30.140 1.00 93.62 199 LEU A N 1
ATOM 1619 C CA . LEU A 1 199 ? 22.437 -0.151 -30.798 1.00 93.62 199 LEU A CA 1
ATOM 1620 C C . LEU A 1 199 ? 21.815 0.291 -32.123 1.00 93.62 199 LEU A C 1
ATOM 1622 O O . LEU A 1 199 ? 21.689 1.489 -32.357 1.00 93.62 199 LEU A O 1
ATOM 1626 N N . LYS A 1 200 ? 21.334 -0.663 -32.934 1.00 94.50 200 LYS A N 1
ATOM 1627 C CA . LYS A 1 200 ? 20.602 -0.356 -34.166 1.00 94.50 200 LYS A CA 1
ATOM 1628 C C . LYS A 1 200 ? 19.366 0.499 -33.877 1.00 94.50 200 LYS A C 1
ATOM 1630 O O . LYS A 1 200 ? 19.227 1.565 -34.460 1.00 94.50 200 LYS A O 1
ATOM 1635 N N . LYS A 1 201 ? 18.527 0.081 -32.922 1.00 92.44 201 LYS A N 1
ATOM 1636 C CA . LYS A 1 201 ? 17.329 0.833 -32.513 1.00 92.44 201 LYS A CA 1
ATOM 1637 C C . LYS A 1 201 ? 17.657 2.281 -32.112 1.00 92.44 201 LYS A C 1
ATOM 1639 O O . LYS A 1 201 ? 17.028 3.207 -32.605 1.00 92.44 201 LYS A O 1
ATOM 1644 N N . LEU A 1 202 ? 18.661 2.489 -31.256 1.00 92.56 202 LEU A N 1
ATOM 1645 C CA . LEU A 1 202 ? 19.081 3.821 -30.799 1.00 92.56 202 LEU A CA 1
ATOM 1646 C C . LEU A 1 202 ? 19.646 4.691 -31.933 1.00 92.56 202 LEU A C 1
ATOM 1648 O O . LEU A 1 202 ? 19.476 5.913 -31.912 1.00 92.56 202 LEU A O 1
ATOM 1652 N N . THR A 1 203 ? 20.330 4.082 -32.906 1.00 93.75 203 THR A N 1
ATOM 1653 C CA . THR A 1 203 ? 20.797 4.769 -34.118 1.00 93.75 203 THR A CA 1
ATOM 1654 C C . THR A 1 203 ? 19.626 5.157 -35.024 1.00 93.75 203 THR A C 1
ATOM 1656 O O . THR A 1 203 ? 19.559 6.309 -35.456 1.00 93.75 203 THR A O 1
ATOM 1659 N N . ASP A 1 204 ? 18.672 4.250 -35.248 1.00 93.12 204 ASP A N 1
ATOM 1660 C CA . ASP A 1 204 ? 17.466 4.490 -36.054 1.00 93.12 204 ASP A CA 1
ATOM 1661 C C . ASP A 1 204 ? 16.607 5.619 -35.446 1.00 93.12 204 ASP A C 1
ATOM 1663 O O . ASP A 1 204 ? 16.129 6.508 -36.152 1.00 93.12 204 ASP A O 1
ATOM 1667 N N . GLU A 1 205 ? 16.495 5.655 -34.114 1.00 90.81 205 GLU A N 1
ATOM 1668 C CA . GLU A 1 205 ? 15.822 6.716 -33.348 1.00 90.81 205 GLU A CA 1
ATOM 1669 C C . GLU A 1 205 ? 16.640 8.013 -33.221 1.00 90.81 205 GLU A C 1
ATOM 1671 O O . GLU A 1 205 ? 16.202 8.964 -32.572 1.00 90.81 205 GLU A O 1
ATOM 1676 N N . LYS A 1 206 ? 17.830 8.079 -33.832 1.00 93.06 206 LYS A N 1
ATOM 1677 C CA . LYS A 1 206 ? 18.735 9.240 -33.815 1.00 93.06 206 LYS A CA 1
ATOM 1678 C C . LYS A 1 206 ? 19.165 9.687 -32.411 1.00 93.06 206 LYS A C 1
ATOM 1680 O O . LYS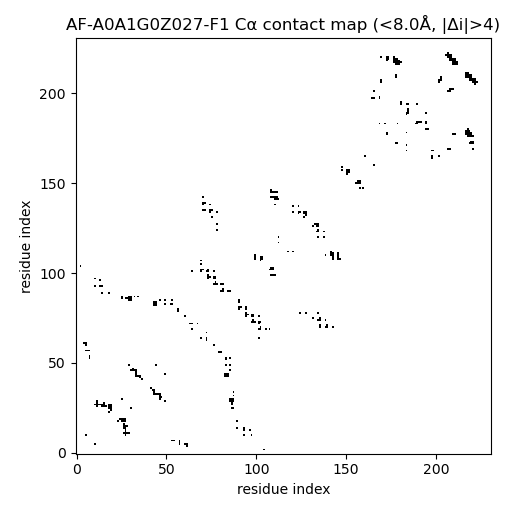 A 1 206 ? 19.546 10.841 -32.239 1.00 93.06 206 LYS A O 1
ATOM 1685 N N . LYS A 1 207 ? 19.148 8.798 -31.417 1.00 91.31 207 LYS A N 1
ATOM 1686 C CA . LYS A 1 207 ? 19.644 9.076 -30.054 1.00 91.31 207 LYS A CA 1
ATOM 1687 C C . LYS A 1 207 ? 21.165 8.964 -29.962 1.00 91.31 207 LYS A C 1
ATOM 1689 O O . LYS A 1 207 ? 21.800 9.672 -29.183 1.00 91.31 207 LYS A O 1
ATOM 1694 N N . ILE A 1 208 ? 21.751 8.089 -30.776 1.00 94.88 208 ILE A N 1
ATOM 1695 C CA . ILE A 1 208 ? 23.200 7.902 -30.891 1.00 94.88 208 ILE A CA 1
ATOM 1696 C C . ILE A 1 208 ? 23.614 7.882 -32.361 1.00 94.88 208 ILE A C 1
ATOM 1698 O O . ILE A 1 208 ? 22.792 7.655 -33.248 1.00 94.88 208 ILE A O 1
ATOM 1702 N N . GLU A 1 209 ? 24.902 8.055 -32.614 1.00 95.62 209 GLU A N 1
ATOM 1703 C CA . GLU A 1 209 ? 25.504 7.875 -33.932 1.00 95.62 209 GLU A CA 1
ATOM 1704 C C . GLU A 1 209 ? 26.884 7.226 -33.821 1.00 95.62 209 GLU A C 1
ATOM 1706 O O . GLU A 1 209 ? 27.596 7.419 -32.834 1.00 95.62 209 GLU A O 1
ATOM 1711 N N . PHE A 1 210 ? 27.264 6.448 -34.834 1.00 94.31 210 PHE A N 1
ATOM 1712 C CA . PHE A 1 210 ? 28.609 5.891 -34.947 1.00 94.31 210 PHE A CA 1
ATOM 1713 C C . PHE A 1 210 ? 29.486 6.850 -35.756 1.00 94.31 210 PHE A C 1
ATOM 1715 O O . PHE A 1 210 ? 29.124 7.222 -36.872 1.00 94.31 210 PHE A O 1
ATOM 1722 N N . ARG A 1 211 ? 30.637 7.252 -35.210 1.00 93.06 211 ARG A N 1
ATOM 1723 C CA . ARG A 1 211 ? 31.599 8.142 -35.878 1.00 93.06 211 ARG A CA 1
ATOM 1724 C C . ARG A 1 211 ? 32.922 7.415 -36.109 1.00 93.06 211 ARG A C 1
ATOM 1726 O O . ARG A 1 211 ? 33.400 6.707 -35.226 1.00 93.06 211 ARG A O 1
ATOM 1733 N N . GLY A 1 212 ? 33.534 7.646 -37.270 1.00 89.44 212 GLY A N 1
ATOM 1734 C CA . GLY A 1 212 ? 34.813 7.047 -37.668 1.00 89.44 212 GLY A CA 1
ATOM 1735 C C . GLY A 1 212 ? 34.671 5.781 -38.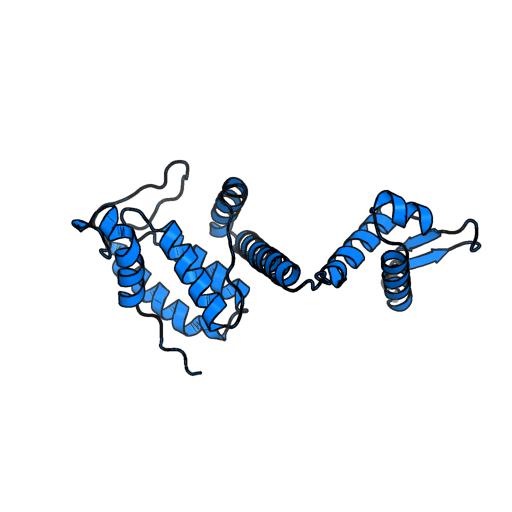522 1.00 89.44 212 GLY A C 1
ATOM 1736 O O . GLY A 1 212 ? 33.569 5.347 -38.853 1.00 89.44 212 GLY A O 1
ATOM 1737 N N . ALA A 1 213 ? 35.807 5.196 -38.911 1.00 83.25 213 ALA A N 1
ATOM 1738 C CA . ALA A 1 213 ? 35.835 3.989 -39.739 1.00 83.25 213 ALA A CA 1
ATOM 1739 C C . ALA A 1 213 ? 35.299 2.765 -38.968 1.00 83.25 213 ALA A C 1
ATOM 1741 O O . ALA A 1 213 ? 35.582 2.651 -37.779 1.00 83.25 213 ALA A O 1
ATOM 1742 N N . PRO A 1 214 ? 34.635 1.782 -39.604 1.00 77.25 214 PRO A N 1
ATOM 1743 C CA . PRO A 1 214 ? 34.030 0.636 -38.908 1.00 77.25 214 PRO A CA 1
ATOM 1744 C C . PRO A 1 214 ? 34.961 -0.144 -37.963 1.00 77.25 214 PRO A C 1
ATOM 1746 O O . PRO A 1 214 ? 34.494 -0.725 -36.989 1.00 77.25 214 PRO A O 1
ATOM 1749 N N . LYS A 1 215 ? 36.275 -0.154 -38.234 1.00 76.44 215 LYS A N 1
ATOM 1750 C CA . LYS A 1 215 ? 37.279 -0.837 -37.401 1.00 76.44 215 LYS A CA 1
ATOM 1751 C C . LYS A 1 215 ? 37.738 -0.032 -36.176 1.00 76.44 215 LYS A C 1
ATOM 1753 O O . LYS A 1 215 ? 38.070 -0.639 -35.166 1.00 76.44 215 LYS A O 1
ATOM 1758 N N . ASN A 1 216 ? 37.739 1.302 -36.259 1.00 83.75 216 ASN A N 1
ATOM 1759 C CA . ASN A 1 216 ? 38.351 2.192 -35.254 1.00 83.75 216 ASN A CA 1
ATOM 1760 C C . ASN A 1 216 ? 37.386 3.262 -34.712 1.00 83.75 216 ASN A C 1
ATOM 1762 O O . ASN A 1 216 ? 37.774 4.091 -33.896 1.00 83.75 216 ASN A O 1
ATOM 1766 N N . GLY A 1 217 ? 36.155 3.288 -35.213 1.00 87.88 217 GLY A N 1
ATOM 1767 C CA . GLY A 1 217 ? 35.112 4.216 -34.811 1.00 87.88 217 GLY A CA 1
ATOM 1768 C C . GLY A 1 217 ? 34.360 3.748 -33.571 1.00 87.88 217 GLY A C 1
ATOM 1769 O O . GLY A 1 217 ? 34.560 2.640 -33.065 1.00 87.88 217 GLY A O 1
ATOM 1770 N N . GLY A 1 218 ? 33.453 4.596 -33.103 1.00 94.38 218 GLY A N 1
ATOM 1771 C CA . GLY A 1 218 ? 32.667 4.333 -31.906 1.00 94.38 218 GLY A CA 1
ATOM 1772 C C . GLY A 1 218 ? 31.388 5.153 -31.835 1.00 94.38 218 GLY A C 1
ATOM 1773 O O . GLY A 1 218 ? 31.137 6.028 -32.666 1.00 94.38 218 GLY A O 1
ATOM 1774 N N . PHE A 1 219 ? 30.564 4.848 -30.838 1.00 96.19 219 PHE A N 1
ATOM 1775 C CA . PHE A 1 219 ? 29.266 5.477 -30.632 1.00 96.19 219 PHE A CA 1
ATOM 1776 C C . PHE A 1 219 ? 29.365 6.755 -29.798 1.00 96.19 219 PHE A C 1
ATOM 1778 O O . PHE A 1 219 ? 30.106 6.827 -28.818 1.00 96.19 219 PHE A O 1
ATOM 1785 N N . TYR A 1 220 ? 28.564 7.747 -30.171 1.00 94.75 220 TYR A N 1
ATOM 1786 C CA . TYR A 1 220 ? 28.407 9.025 -29.484 1.00 94.75 220 TYR A CA 1
ATOM 1787 C C . TYR A 1 220 ? 26.921 9.331 -29.308 1.00 94.75 220 TYR A C 1
ATOM 1789 O O . TYR A 1 220 ? 26.107 8.973 -30.160 1.00 94.75 220 TYR A O 1
ATOM 1797 N N . GLU A 1 221 ? 26.560 10.027 -28.230 1.00 94.19 221 GLU A N 1
ATOM 1798 C CA . GLU A 1 221 ? 25.218 10.599 -28.109 1.00 94.19 221 GLU A CA 1
ATOM 1799 C C . GLU A 1 221 ? 25.025 11.712 -29.147 1.00 94.19 221 GLU A C 1
ATOM 1801 O O . GLU A 1 221 ? 25.880 12.588 -29.320 1.00 94.19 221 GLU A O 1
ATOM 1806 N N . ARG A 1 222 ? 23.866 11.713 -29.806 1.00 89.00 222 ARG A N 1
ATOM 1807 C CA . ARG A 1 222 ? 23.475 12.795 -30.702 1.00 89.00 222 ARG A CA 1
ATOM 1808 C C . ARG A 1 222 ? 22.787 13.891 -29.887 1.00 89.00 222 ARG A C 1
ATOM 1810 O O . ARG A 1 222 ? 21.655 13.729 -29.443 1.00 89.00 222 ARG A O 1
ATOM 1817 N N . ARG A 1 223 ? 23.458 15.027 -29.683 1.00 75.44 223 ARG A N 1
ATOM 1818 C CA . ARG A 1 223 ? 22.824 16.206 -29.073 1.00 75.44 223 ARG A CA 1
ATOM 1819 C C . ARG A 1 223 ? 21.908 16.867 -30.101 1.00 75.44 223 ARG A C 1
ATOM 1821 O O . ARG A 1 223 ? 22.369 17.260 -31.170 1.00 75.44 223 ARG A O 1
ATOM 1828 N N . ASN A 1 224 ? 20.626 17.018 -29.775 1.00 55.31 224 ASN A N 1
ATOM 1829 C CA . ASN A 1 224 ? 19.760 17.933 -30.512 1.00 55.31 224 ASN A CA 1
ATOM 1830 C C . ASN A 1 224 ? 20.300 19.350 -30.294 1.00 55.31 224 ASN A C 1
ATOM 1832 O O . ASN A 1 224 ? 20.262 19.851 -29.171 1.00 55.31 224 ASN A O 1
ATOM 1836 N N . ASN A 1 225 ? 20.825 19.987 -31.343 1.00 45.41 225 ASN A N 1
ATOM 1837 C CA . ASN A 1 225 ? 21.077 21.424 -31.300 1.00 45.41 225 ASN A CA 1
ATOM 1838 C C . ASN A 1 225 ? 19.738 22.120 -31.009 1.00 45.41 225 ASN A C 1
ATOM 1840 O O . ASN A 1 225 ? 18.780 21.878 -31.751 1.00 45.41 225 ASN A O 1
ATOM 1844 N N . PRO A 1 226 ? 19.626 22.977 -29.977 1.00 42.31 226 PRO A N 1
ATOM 1845 C CA . PRO A 1 226 ? 18.523 23.915 -29.943 1.00 42.31 226 PRO A CA 1
ATOM 1846 C C . PRO A 1 226 ? 18.643 24.775 -31.201 1.00 42.31 226 PRO A C 1
ATOM 1848 O O . PRO A 1 226 ? 19.703 25.331 -31.488 1.00 42.31 226 PRO A O 1
ATOM 1851 N N . VAL A 1 227 ? 17.562 24.804 -31.978 1.00 40.44 227 VAL A N 1
ATOM 1852 C CA . VAL A 1 227 ? 17.392 25.692 -33.126 1.00 40.44 227 VAL A CA 1
ATOM 1853 C C . VAL A 1 227 ? 17.861 27.084 -32.706 1.00 40.44 227 VAL A C 1
ATOM 1855 O O . VAL A 1 227 ? 17.406 27.618 -31.693 1.00 40.44 227 VAL A O 1
ATOM 1858 N N . SER A 1 228 ? 18.822 27.626 -33.451 1.00 39.31 228 SER A N 1
ATOM 1859 C CA . SER A 1 228 ? 19.290 29.002 -33.334 1.00 39.31 228 SER A CA 1
ATOM 1860 C C . SER A 1 228 ? 18.087 29.934 -33.216 1.00 39.31 228 SER A C 1
ATOM 1862 O O . SER A 1 228 ? 17.241 29.957 -34.112 1.00 39.31 228 SER A O 1
ATOM 1864 N N . ARG A 1 229 ? 17.999 30.687 -32.112 1.00 36.31 229 ARG A N 1
ATOM 1865 C CA . ARG A 1 229 ? 17.083 31.829 -32.037 1.00 36.31 229 ARG A CA 1
ATOM 1866 C C . ARG A 1 229 ? 17.435 32.761 -33.202 1.00 36.31 229 ARG A C 1
ATOM 1868 O O . ARG A 1 229 ? 18.613 33.107 -33.311 1.00 36.31 229 ARG A O 1
ATOM 1875 N N . PRO A 1 230 ? 16.480 33.130 -34.070 1.00 47.47 230 PRO A N 1
ATOM 1876 C CA . PRO A 1 230 ? 16.729 34.199 -35.016 1.00 47.47 230 PRO A CA 1
ATOM 1877 C C . PRO A 1 230 ? 16.999 35.480 -34.221 1.00 47.47 230 PRO A C 1
ATOM 1879 O O . PRO A 1 230 ? 16.329 35.737 -33.217 1.00 47.47 230 PRO A O 1
ATOM 1882 N N . VAL A 1 231 ? 18.051 36.179 -34.646 1.00 58.28 231 VAL A N 1
ATOM 1883 C CA . VAL A 1 231 ? 18.469 37.504 -34.170 1.00 58.28 231 VAL A CA 1
ATOM 1884 C C . VAL A 1 231 ? 17.400 38.529 -34.519 1.00 58.28 231 VAL A C 1
ATOM 1886 O O . VAL A 1 231 ? 16.863 38.428 -35.646 1.00 58.28 231 VAL A O 1
#

Radius of gyration: 24.22 Å; Cα contacts (8 Å, |Δi|>4): 243; chains: 1; bounding box: 57×58×62 Å

Solvent-accessible surface area (backbone atoms only — not comparable to full-atom values): 13135 Å² total; per-residue (Å²): 132,88,75,80,82,79,49,69,67,56,54,26,48,60,38,24,74,64,35,39,83,78,40,56,90,57,32,44,43,73,37,81,63,79,73,81,56,87,95,52,92,71,85,58,63,53,40,88,50,42,67,59,53,50,51,54,48,42,58,46,49,71,64,41,64,84,73,43,60,52,62,51,40,16,31,49,48,20,53,55,47,46,57,55,44,54,38,88,65,62,36,69,60,46,18,52,51,53,17,29,50,44,19,47,76,67,74,40,70,53,59,62,82,57,79,89,48,48,64,60,54,51,54,24,56,64,47,33,81,83,41,55,62,57,32,31,52,52,43,45,52,24,30,51,53,40,50,44,55,54,31,53,74,72,74,40,77,61,72,65,52,63,64,55,47,48,50,54,49,52,54,48,29,64,76,40,65,52,45,34,72,71,56,52,28,61,80,67,72,43,57,65,71,57,48,53,54,46,54,51,49,36,40,75,70,53,49,30,45,78,48,73,55,94,90,80,26,16,32,31,66,49,76,80,73,76,77,77,77,82,129

Nearest PDB structures (foldseek):
  4u04-assembly1_A  TM=9.613E-01  e=5.387E-11  Homo sapiens
  6i7k-assembly1_A  TM=9.605E-01  e=4.590E-11  Homo sapiens
  4u0u-assembly1_A  TM=9.165E-01  e=2.174E-11  Homo sapiens
  4u04-assembly1_B  TM=9.568E-01  e=1.022E-10  Homo sapiens
  6zmd-assembly1_B  TM=9.500E-01  e=4.094E-10  Homo sapiens

Sequence (231 aa):
MKHRNVTLDDVLKIHNLFYRRTNFEQAGKIRTGQVFISGNRYKLPKPADLPKQLTNFIDWFQRSERLLHPVEFAALVHQKFVFIHPFVDGNGRVARLLMNLALLRAGYPIAIIPPVLRREYIAALETAHRSTKDFCTFIAQRVIETEKDLLRLFDVKPDIGGVNTEIRLLDYIRANPGCNTPKIISDLNLATRTAQRYLKKLTDEKKIEFRGAPKNGGFYERRNNPVSRPV

Mean predicted aligned error: 13.25 Å

Foldseek 3Di:
DPDDQDDLQNLLVLQQVPCCVVPVVQRSHFDQQADDDPPDPDGADHLVCLVVLRVVLSVCLRVCLPVDDLLLSLLVQLLSQLRNVGGNDCSNVSSQVSSQVSQVVVVAHGFDDDPVCVVQQVVQSNCCVPPSVSSSVVSVVRSVVVVCVVCVVVVNNPVPCVVVVLVVLLVVCAVPPFDALVRSCVVVVHDSVSSVVNVVVCVVVQQKDWDDDNVRIGIHGDDDDDPDDDD